Protein 3LMC (pdb70)

Sequence (186 aa):
GIHLFWDSRVPVGLSRPVSEELSAVLEPVSRIDDGIFPLEGFDPVRNQYDAVKVLLKLDFRRRPQIFKPADDLEFYNNKFNHLHEKILLVTPGDLYEPLADFVFGLAYPKLGVAIVSPHRLQNEFYGKYADDSALIDRIVKEGAHEIGHLFGLGHCDNPGCIYCPRNLDELDRKRKYFCGKCRVQLN

Secondary structure (DSSP, 8-state):
-EEEEE-TTS-GGGHHHHHHHHHHHH--EEEE-SS------EETTTTEEEHHHHHHHH------TTTS----HHHHHHHHHHH-EEEEE-SS-EEETTEEEESEEEEGGGTEEEE-GGGTSGGGGTPPP-HHHHHHHHHHHHHHHHHHHTT----S-TT-----SSHHHHHHS-S---HHHHHHH-

CATH classification: 3.40.390.10

Nearest PDB structures (foldseek):
  3lmc-assembly1_A  TM=1.004E+00  e=1.298E-40  Methanocorpusculum labreanum Z
  3zvs-assembly3_C  TM=8.804E-01  e=1.975E-13  Archaeoglobus fulgidus
  2x7m-assembly1_A  TM=8.437E-01  e=4.467E-13  Methanopyrus kandleri AV19
  7ale-assembly1_A  TM=5.024E-01  e=5.345E-01  Homo sapiens
  9bce-assembly1_B  TM=5.349E-01  e=7.011E+00  Shewanella oneidensis

InterPro domains:
  IPR012091 Peptidase M54, archaemetzincin, archaeal/bacterial [NF033823] (3-191)
  IPR012091 Peptidase M54, archaemetzincin, archaeal/bacterial [PIRSF005785] (17-192)
  IPR012962 Peptidase M54, archaemetzincin [PF07998] (91-191)
  IPR012962 Peptidase M54, archaemetzincin [PTHR15910] (88-192)
  IPR012962 Peptidase M54, archaemetzincin [cd11375] (3-192)
  IPR024079 Metallopeptidase, catalytic domain superfamily [G3DSA:3.40.390.10] (1-192)

Structure (mmCIF, N/CA/C/O backbone)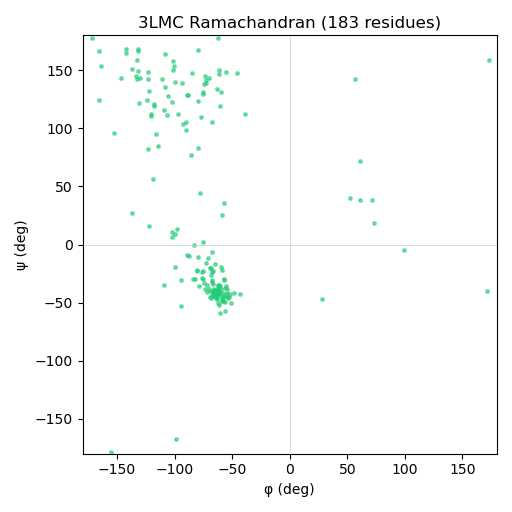:
data_3LMC
#
_entry.id   3LMC
#
_cell.length_a   89.627
_cell.length_b   60.889
_cell.length_c   47.859
_cell.angle_alpha   90.000
_cell.angle_beta   101.190
_cell.angle_gamma   90.000
#
_symmetry.space_group_name_H-M   'C 1 2 1'
#
loop_
_entity.id
_entity.type
_entity.pdbx_description
1 polymer 'Peptidase, zinc-dependent'
2 non-polymer 'FE (III) ION'
3 non-polymer 'ZINC ION'
4 water water
#
loop_
_atom_site.group_PDB
_atom_site.id
_atom_site.type_symbol
_atom_site.label_atom_id
_atom_site.label_alt_id
_atom_site.label_comp_id
_atom_site.label_asym_id
_atom_site.label_entity_id
_atom_site.label_seq_id
_atom_site.pdbx_PDB_ins_code
_atom_site.Cartn_x
_atom_site.Cartn_y
_atom_site.Cartn_z
_atom_site.occupancy
_atom_site.B_iso_or_equiv
_atom_site.auth_seq_id
_atom_site.auth_comp_id
_atom_site.auth_asym_id
_atom_site.auth_atom_id
_atom_site.pdbx_PDB_model_num
ATOM 1 N N . GLY A 1 2 ? 16.693 29.203 31.268 1.00 16.12 2 GLY A N 1
ATOM 2 C CA . GLY A 1 2 ? 15.641 29.383 32.248 1.00 18.76 2 GLY A CA 1
ATOM 3 C C . GLY A 1 2 ? 16.202 29.076 33.625 1.00 20.07 2 GLY A C 1
ATOM 4 O O . GLY A 1 2 ? 17.276 28.481 33.743 1.00 23.02 2 GLY A O 1
ATOM 5 N N . ILE A 1 3 ? 15.481 29.478 34.663 1.00 18.50 3 ILE A N 1
ATOM 6 C CA . ILE A 1 3 ? 15.903 29.199 36.033 1.00 16.73 3 ILE A CA 1
ATOM 7 C C . ILE A 1 3 ? 14.785 28.465 36.744 1.00 19.42 3 ILE A C 1
ATOM 8 O O . ILE A 1 3 ? 13.652 28.951 36.792 1.00 19.77 3 ILE A O 1
ATOM 13 N N . HIS A 1 4 ? 15.113 27.292 37.282 1.00 17.26 4 HIS A N 1
ATOM 14 C CA . HIS A 1 4 ? 14.131 26.400 37.885 1.00 18.00 4 HIS A CA 1
ATOM 15 C C . HIS A 1 4 ? 14.430 26.186 39.366 1.00 18.76 4 HIS A C 1
ATOM 16 O O . HIS A 1 4 ? 15.512 25.723 39.728 1.00 24.89 4 HIS A O 1
ATOM 23 N N . LEU A 1 5 ? 13.476 26.545 40.218 1.00 15.38 5 LEU A N 1
ATOM 24 C CA . LEU A 1 5 ? 13.607 26.316 41.655 1.00 13.63 5 LEU A CA 1
ATOM 25 C C . LEU A 1 5 ? 13.012 24.940 41.928 1.00 20.40 5 LEU A C 1
ATOM 26 O O . LEU A 1 5 ? 11.787 24.771 41.875 1.00 15.82 5 LEU A O 1
ATOM 31 N N . PHE A 1 6 ? 13.871 23.953 42.179 1.00 16.25 6 PHE A N 1
ATOM 32 C CA . PHE A 1 6 ? 13.392 22.636 42.539 1.00 11.71 6 PHE A CA 1
ATOM 33 C C . PHE A 1 6 ? 13.258 22.559 44.055 1.00 12.01 6 PHE A C 1
ATOM 34 O O . PHE A 1 6 ? 14.240 22.296 44.772 1.00 15.92 6 PHE A O 1
ATOM 42 N N . TRP A 1 7 ? 12.028 22.748 44.522 1.00 13.58 7 TRP A N 1
ATOM 43 C CA . TRP A 1 7 ? 11.717 22.833 45.950 1.00 14.96 7 TRP A CA 1
ATOM 44 C C . TRP A 1 7 ? 11.320 21.452 46.514 1.00 15.37 7 TRP A C 1
ATOM 45 O O . TRP A 1 7 ? 10.212 20.974 46.266 1.00 16.87 7 TRP A O 1
ATOM 56 N N . ASP A 1 8 ? 12.231 20.812 47.248 1.00 12.95 8 ASP A N 1
ATOM 57 C CA . ASP A 1 8 ? 11.950 19.517 47.871 1.00 11.36 8 ASP A CA 1
ATOM 58 C C . ASP A 1 8 ? 10.780 19.682 48.841 1.00 18.65 8 ASP A C 1
ATOM 59 O O . ASP A 1 8 ? 10.865 20.450 49.798 1.00 20.95 8 ASP A O 1
ATOM 64 N N . SER A 1 9 ? 9.688 18.965 48.597 1.00 15.24 9 SER A N 1
ATOM 65 C CA . SER A 1 9 ? 8.441 19.236 49.306 1.00 21.56 9 SER A CA 1
ATOM 66 C C . SER A 1 9 ? 8.508 18.909 50.799 1.00 23.07 9 SER A C 1
ATOM 67 O O . SER A 1 9 ? 7.573 19.207 51.535 1.00 22.74 9 SER A O 1
ATOM 70 N N . ARG A 1 10 ? 9.606 18.311 51.257 1.00 19.36 10 ARG A N 1
ATOM 71 C CA . ARG A 1 10 ? 9.776 18.125 52.699 1.00 21.36 10 ARG A CA 1
ATOM 72 C C . ARG A 1 10 ? 10.088 19.456 53.378 1.00 22.63 10 ARG A C 1
ATOM 73 O O . ARG A 1 10 ? 9.989 19.569 54.586 1.00 24.66 10 ARG A O 1
ATOM 81 N N . VAL A 1 11 ? 10.478 20.461 52.599 1.00 1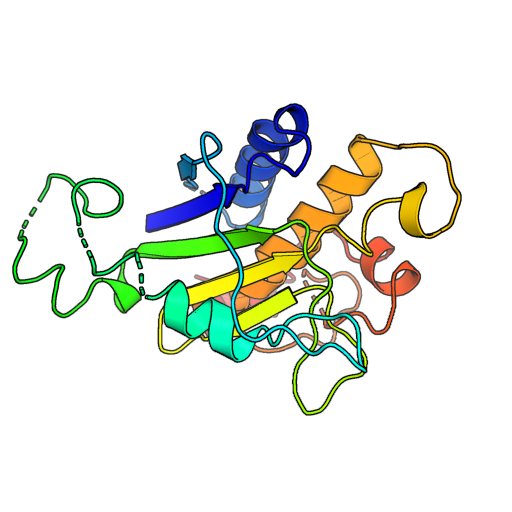3.39 11 VAL A N 1
ATOM 82 C CA . VAL A 1 11 ? 10.644 21.808 53.136 1.00 17.72 11 VAL A CA 1
ATOM 83 C C . VAL A 1 11 ? 9.274 22.466 53.001 1.00 19.80 11 VAL A C 1
ATOM 84 O O . VAL A 1 11 ? 8.684 22.397 51.929 1.00 24.60 11 VAL A O 1
ATOM 88 N N . PRO A 1 12 ? 8.742 23.061 54.087 1.00 19.57 12 PRO A N 1
ATOM 89 C CA . PRO A 1 12 ? 7.360 23.579 54.072 1.00 22.86 12 PRO A CA 1
ATOM 90 C C . PRO A 1 12 ? 6.979 24.237 52.756 1.00 19.57 12 PRO A C 1
ATOM 91 O O . PRO A 1 12 ? 7.540 25.283 52.426 1.00 20.60 12 PRO A O 1
ATOM 95 N N . VAL A 1 13 ? 6.055 23.626 52.009 1.00 14.43 13 VAL A N 1
ATOM 96 C CA . VAL A 1 13 ? 5.814 24.054 50.621 1.00 14.23 13 VAL A CA 1
ATOM 97 C C . VAL A 1 13 ? 5.116 25.423 50.556 1.00 15.60 13 VAL A C 1
ATOM 98 O O . VAL A 1 13 ? 5.044 26.057 49.504 1.00 16.88 13 VAL A O 1
ATOM 102 N N . GLY A 1 14 ? 4.626 25.887 51.698 1.00 18.42 14 GLY A N 1
ATOM 103 C CA . GLY A 1 14 ? 3.972 27.183 51.767 1.00 20.27 14 GLY A CA 1
ATOM 104 C C . GLY A 1 14 ? 4.976 28.311 51.550 1.00 23.66 14 GLY A C 1
ATOM 105 O O . GLY A 1 14 ? 4.594 29.436 51.211 1.00 22.61 14 GLY A O 1
ATOM 106 N N . LEU A 1 15 ? 6.260 28.010 51.751 1.00 18.89 15 LEU A N 1
ATOM 107 C CA . LEU A 1 15 ? 7.322 28.995 51.561 1.00 17.88 15 LEU A CA 1
ATOM 108 C C . LEU A 1 15 ? 7.797 29.014 50.109 1.00 17.45 15 LEU A C 1
ATOM 109 O O . LEU A 1 15 ? 8.553 29.906 49.700 1.00 17.54 15 LEU A O 1
ATOM 114 N N . SER A 1 16 ? 7.349 28.029 49.332 1.00 24.90 16 SER A N 1
ATOM 115 C CA . SER A 1 16 ? 7.797 27.856 47.937 1.00 26.57 16 SER A CA 1
ATOM 116 C C . SER A 1 16 ? 7.565 29.087 47.100 1.00 23.09 16 SER A C 1
ATOM 117 O O . SER A 1 16 ? 8.488 29.628 46.486 1.00 23.61 16 SER A O 1
ATOM 120 N N . ARG A 1 17 ? 6.309 29.505 47.047 1.00 19.72 17 ARG A N 1
ATOM 121 C CA . ARG A 1 17 ? 5.919 30.573 46.144 1.00 26.24 17 ARG A CA 1
ATOM 122 C C . ARG A 1 17 ? 6.646 31.890 46.457 1.00 25.08 17 ARG A C 1
ATOM 123 O O . ARG A 1 17 ? 7.263 32.474 45.568 1.00 23.13 17 ARG A O 1
ATOM 131 N N . PRO A 1 18 ? 6.600 32.349 47.725 1.00 23.59 18 PRO A N 1
ATOM 132 C CA . PRO A 1 18 ? 7.311 33.589 48.068 1.00 24.98 18 PRO A CA 1
ATOM 133 C C . PRO A 1 18 ? 8.794 33.521 47.720 1.00 23.17 18 PRO A C 1
ATOM 134 O O . PRO A 1 18 ? 9.341 34.472 47.166 1.00 25.49 18 PRO A O 1
ATOM 138 N N . VAL A 1 19 ? 9.445 32.412 48.047 1.00 19.28 19 VAL A N 1
ATOM 139 C CA . VAL A 1 19 ? 10.855 32.262 47.701 1.00 16.01 19 VAL A CA 1
ATOM 140 C C . VAL A 1 19 ? 11.087 32.377 46.188 1.00 18.07 19 VAL A C 1
ATOM 141 O O . VAL A 1 19 ? 11.978 33.096 45.721 1.00 16.37 19 VAL A O 1
ATOM 145 N N . SER A 1 20 ? 10.276 31.663 45.421 1.00 17.21 20 SER A N 1
ATOM 146 C CA . SER A 1 20 ? 10.299 31.774 43.970 1.00 13.00 20 SER A CA 1
ATOM 147 C C . SER A 1 20 ? 10.162 33.238 43.506 1.00 17.25 20 SER A C 1
ATOM 148 O O . SER A 1 20 ? 10.881 33.686 42.619 1.00 19.82 20 SER A O 1
ATOM 151 N N . GLU A 1 21 ? 9.229 33.979 44.098 1.00 15.04 21 GLU A N 1
ATOM 152 C CA . GLU A 1 21 ? 8.915 35.330 43.612 1.00 21.58 21 GLU A CA 1
ATOM 153 C C . GLU A 1 21 ? 9.993 36.342 43.964 1.00 18.94 21 GLU A C 1
ATOM 154 O O . GLU A 1 21 ? 10.307 37.210 43.156 1.00 20.09 21 GLU A O 1
ATOM 160 N N . GLU A 1 22 ? 10.567 36.213 45.160 1.00 18.77 22 GLU A N 1
ATOM 161 C CA . GLU A 1 22 ? 11.662 37.083 45.596 1.00 17.93 22 GLU A CA 1
ATOM 162 C C . GLU A 1 22 ? 12.994 36.744 44.912 1.00 21.21 22 GLU A C 1
ATOM 163 O O . GLU A 1 22 ? 13.827 37.627 44.684 1.00 21.07 22 GLU A O 1
ATOM 169 N N . LEU A 1 23 ? 13.207 35.464 44.610 1.00 16.26 23 LEU A N 1
ATOM 170 C CA . LEU A 1 23 ? 14.379 35.073 43.854 1.00 15.82 23 LEU A CA 1
ATOM 171 C C . LEU A 1 23 ? 14.253 35.735 42.500 1.00 19.90 23 LEU A C 1
ATOM 172 O O . LEU A 1 23 ? 15.208 36.314 41.991 1.00 19.54 23 LEU A O 1
ATOM 177 N N . SER A 1 24 ? 13.065 35.663 41.913 1.00 18.85 24 SER A N 1
ATOM 178 C CA . SER A 1 24 ? 12.863 36.266 40.599 1.00 18.77 24 SER A CA 1
ATOM 179 C C . SER A 1 24 ? 13.080 37.787 40.624 1.00 19.62 24 SER A C 1
ATOM 180 O O . SER A 1 24 ? 13.646 38.341 39.691 1.00 21.44 24 SER A O 1
ATOM 183 N N . ALA A 1 25 ? 12.631 38.459 41.685 1.00 22.12 25 ALA A N 1
ATOM 184 C CA . ALA A 1 25 ? 12.775 39.914 41.771 1.00 21.70 25 ALA A CA 1
ATOM 185 C C . ALA A 1 25 ? 14.221 40.339 41.944 1.00 19.17 25 ALA A C 1
ATOM 186 O O . ALA A 1 25 ? 14.675 41.256 41.285 1.00 21.78 25 ALA A O 1
ATOM 188 N N . VAL A 1 26 ? 14.946 39.662 42.826 1.00 21.39 26 VAL A N 1
ATOM 189 C CA . VAL A 1 26 ? 16.320 40.042 43.136 1.00 26.15 26 VAL A CA 1
ATOM 190 C C . VAL A 1 26 ? 17.278 39.722 41.971 1.00 26.37 26 VAL A C 1
ATOM 191 O O . VAL A 1 26 ? 18.221 40.472 41.707 1.00 20.76 26 VAL A O 1
ATOM 195 N N . LEU A 1 27 ? 17.003 38.626 41.266 1.00 22.00 27 LEU A N 1
ATOM 196 C CA . LEU A 1 27 ? 17.768 38.236 40.084 1.00 20.45 27 LEU A CA 1
ATOM 197 C C . LEU A 1 27 ? 17.320 39.032 38.842 1.00 26.18 27 LEU A C 1
ATOM 198 O O . LEU A 1 27 ? 18.076 39.171 37.872 1.00 23.79 27 LEU A O 1
ATOM 203 N N . GLU A 1 28 ? 16.094 39.553 38.884 1.00 22.87 28 GLU A N 1
ATOM 204 C CA . GLU A 1 28 ? 15.511 40.243 37.737 1.00 27.45 28 GLU A CA 1
ATOM 205 C C . GLU A 1 28 ? 15.423 39.275 36.567 1.00 29.38 28 GLU A C 1
ATOM 206 O O . GLU A 1 28 ? 15.795 39.621 35.441 1.00 28.26 28 GLU A O 1
ATOM 220 N N . PRO A 1 30 ? 12.915 35.548 35.283 1.00 27.16 30 PRO A N 1
ATOM 221 C CA . PRO A 1 30 ? 11.797 34.641 35.581 1.00 25.51 30 PRO A CA 1
ATOM 222 C C . PRO A 1 30 ? 12.321 33.360 36.206 1.00 22.10 30 PRO A C 1
ATOM 223 O O . PRO A 1 30 ? 13.357 32.855 35.787 1.00 19.68 30 PRO A O 1
ATOM 227 N N . VAL A 1 31 ? 11.614 32.861 37.210 1.00 22.06 31 VAL A N 1
ATOM 228 C CA . VAL A 1 31 ? 12.018 31.672 37.938 1.00 23.50 31 VAL A CA 1
ATOM 229 C C . VAL A 1 31 ? 10.813 30.751 38.021 1.00 27.67 31 VAL A C 1
ATOM 230 O O . VAL A 1 31 ? 9.759 31.139 38.535 1.00 30.54 31 VAL A O 1
ATOM 234 N N . SER A 1 32 ? 10.957 29.539 37.499 1.00 25.68 32 SER A N 1
ATOM 235 C CA . SER A 1 32 ? 9.875 28.563 37.519 1.00 20.42 32 SER A CA 1
ATOM 236 C C . SER A 1 32 ? 9.988 27.656 38.739 1.00 21.76 32 SER A C 1
ATOM 237 O O . SER A 1 32 ? 11.084 27.231 39.100 1.00 31.09 32 SER A O 1
ATOM 240 N N . ARG A 1 33 ? 8.846 27.359 39.352 0.50 6.40 33 ARG A N 1
ATOM 241 C CA . ARG A 1 33 ? 8.788 26.650 40.620 0.50 4.68 33 ARG A CA 1
ATOM 242 C C . ARG A 1 33 ? 8.328 25.205 40.454 0.50 6.39 33 ARG A C 1
ATOM 243 O O . ARG A 1 33 ? 7.300 24.939 39.831 0.50 5.46 33 ARG A O 1
ATOM 251 N N . ILE A 1 34 ? 9.104 24.274 41.004 1.00 13.38 34 ILE A N 1
ATOM 252 C CA . ILE A 1 34 ? 8.701 22.870 41.098 1.00 16.25 34 ILE A CA 1
ATOM 253 C C . ILE A 1 34 ? 8.684 22.498 42.575 1.00 20.97 34 ILE A C 1
ATOM 254 O O . ILE A 1 34 ? 9.739 22.465 43.205 1.00 26.45 34 ILE A O 1
ATOM 259 N N . ASP A 1 35 ? 7.511 22.226 43.149 1.00 18.66 35 ASP A N 1
ATOM 260 C CA . ASP A 1 35 ? 7.476 21.935 44.581 1.00 16.36 35 ASP A CA 1
ATOM 261 C C . ASP A 1 35 ? 6.574 20.762 44.930 1.00 23.71 35 ASP A C 1
ATOM 262 O O . ASP A 1 35 ? 6.040 20.686 46.042 1.00 23.05 35 ASP A O 1
ATOM 267 N N . ASP A 1 36 ? 6.413 19.846 43.979 1.00 21.13 36 ASP A N 1
ATOM 268 C CA . ASP A 1 36 ? 5.557 18.686 44.185 1.00 24.22 36 ASP A CA 1
ATOM 269 C C . ASP A 1 36 ? 6.361 17.401 44.080 1.00 27.00 36 ASP A C 1
ATOM 270 O O . ASP A 1 36 ? 6.046 16.541 43.264 1.00 33.41 36 ASP A O 1
ATOM 275 N N . GLY A 1 37 ? 7.404 17.269 44.893 1.00 24.39 37 GLY A N 1
ATOM 276 C CA . GLY A 1 37 ? 8.223 16.065 44.856 1.00 23.02 37 GLY A CA 1
ATOM 277 C C . GLY A 1 37 ? 9.441 16.193 45.732 1.00 21.96 37 GLY A C 1
ATOM 278 O O . GLY A 1 37 ? 9.834 17.303 46.067 1.00 23.63 37 GLY A O 1
ATOM 279 N N . ILE A 1 38 ? 10.030 15.069 46.126 1.00 19.41 38 ILE A N 1
ATOM 280 C CA . ILE A 1 38 ? 11.288 15.113 46.862 1.00 23.50 38 ILE A CA 1
ATOM 281 C C . ILE A 1 38 ? 12.468 14.800 45.939 1.00 26.49 38 ILE A C 1
ATOM 282 O O . ILE A 1 38 ? 12.294 14.187 44.883 1.00 28.34 38 ILE A O 1
ATOM 287 N N . PHE A 1 39 ? 13.665 15.239 46.322 1.00 17.72 39 PHE A N 1
ATOM 288 C CA . PHE A 1 39 ? 14.868 14.835 45.600 1.00 20.99 39 PHE A CA 1
ATOM 289 C C . PHE A 1 39 ? 15.752 14.021 46.538 1.00 19.48 39 PHE A C 1
ATOM 290 O O . PHE A 1 39 ? 16.525 14.581 47.310 1.00 17.99 39 PHE A O 1
ATOM 298 N N . PRO A 1 40 ? 15.627 12.687 46.486 1.00 24.81 40 PRO A N 1
ATOM 299 C CA . PRO A 1 40 ? 16.385 11.894 47.454 1.00 23.02 40 PRO A CA 1
ATOM 300 C C . PRO A 1 40 ? 17.861 12.184 47.275 1.00 23.50 40 PRO A C 1
ATOM 301 O O . PRO A 1 40 ? 18.358 12.186 46.149 1.00 23.19 40 PRO A O 1
ATOM 305 N N . LEU A 1 41 ? 18.544 12.464 48.376 1.00 15.97 41 LEU A N 1
ATOM 306 C CA . LEU A 1 41 ? 19.927 12.888 48.329 1.00 19.96 41 LEU A CA 1
ATOM 307 C C . LEU A 1 41 ? 20.901 11.712 48.136 1.00 26.34 41 LEU A C 1
ATOM 308 O O . LEU A 1 41 ? 20.530 10.551 48.245 1.00 31.26 41 LEU A O 1
ATOM 313 N N . GLU A 1 42 ? 22.149 12.022 47.828 1.00 30.20 42 GLU A N 1
ATOM 314 C CA . GLU A 1 42 ? 23.147 10.992 47.647 1.00 30.45 42 GLU A CA 1
ATOM 315 C C . GLU A 1 42 ? 24.379 11.397 48.440 1.00 28.29 42 GLU A C 1
ATOM 316 O O . GLU A 1 42 ? 24.483 12.534 48.888 1.00 27.57 42 GLU A O 1
ATOM 322 N N . GLY A 1 43 ? 25.305 10.468 48.630 1.00 26.38 43 GLY A N 1
ATOM 323 C CA . GLY A 1 43 ? 26.567 10.804 49.250 1.00 24.65 43 GLY A CA 1
ATOM 324 C C . GLY A 1 43 ? 26.435 11.101 50.724 1.00 26.36 43 GLY A C 1
ATOM 325 O O . GLY A 1 43 ? 27.093 11.996 51.247 1.00 26.87 43 GLY A O 1
ATOM 326 N N . PHE A 1 44 ? 25.581 10.351 51.405 1.00 27.02 44 PHE A N 1
ATOM 327 C CA . PHE A 1 44 ? 25.425 10.528 52.841 1.00 33.81 44 PHE A CA 1
ATOM 328 C C . PHE A 1 44 ? 26.683 10.036 53.557 1.00 41.52 44 PHE A C 1
ATOM 329 O O . PHE A 1 44 ? 27.309 9.061 53.136 1.00 43.24 44 PHE A O 1
ATOM 337 N N . ASP A 1 45 ? 27.057 10.727 54.627 1.00 44.84 45 ASP A N 1
ATOM 338 C CA . ASP A 1 45 ? 28.212 10.346 55.424 1.00 47.65 45 ASP A CA 1
ATOM 339 C C . ASP A 1 45 ? 27.736 10.087 56.856 1.00 47.24 45 ASP A C 1
ATOM 340 O O . ASP A 1 45 ? 27.341 11.012 57.558 1.00 47.66 45 ASP A O 1
ATOM 345 N N . PRO A 1 46 ? 27.762 8.816 57.287 1.00 48.63 46 PRO A N 1
ATOM 346 C CA . PRO A 1 46 ? 27.194 8.418 58.587 1.00 51.58 46 PRO A CA 1
ATOM 347 C C . PRO A 1 46 ? 27.922 9.009 59.807 1.00 53.04 46 PRO A C 1
ATOM 348 O O . PRO A 1 46 ? 27.266 9.390 60.781 1.00 53.18 46 PRO A O 1
ATOM 352 N N . VAL A 1 47 ? 29.248 9.084 59.757 1.00 56.88 47 VAL A N 1
ATOM 353 C CA . VAL A 1 47 ? 30.009 9.661 60.866 1.00 60.16 47 VAL A CA 1
ATOM 354 C C . VAL A 1 47 ? 29.761 11.167 60.977 1.00 58.40 47 VAL A C 1
ATOM 355 O O . VAL A 1 47 ? 29.634 11.697 62.080 1.00 60.60 47 VAL A O 1
ATOM 359 N N . ARG A 1 48 ? 29.684 11.843 59.831 1.00 51.94 48 ARG A N 1
ATOM 360 C CA . ARG A 1 48 ? 29.363 13.271 59.780 1.00 44.37 48 ARG A CA 1
ATOM 361 C C . ARG A 1 48 ? 27.872 13.540 60.019 1.00 39.57 48 ARG A C 1
ATOM 362 O O . ARG A 1 48 ? 27.499 14.590 60.539 1.00 40.57 48 ARG A O 1
ATOM 370 N N . ASN A 1 49 ? 27.023 12.589 59.632 1.00 36.63 49 ASN A N 1
ATOM 371 C CA . ASN A 1 49 ? 25.567 12.798 59.588 1.00 33.20 49 ASN A CA 1
ATOM 372 C C . ASN A 1 49 ? 25.147 13.921 58.626 1.00 32.38 49 ASN A C 1
ATOM 373 O O . ASN A 1 49 ? 24.217 14.690 58.909 1.00 30.97 49 ASN A O 1
ATOM 378 N N . GLN A 1 50 ? 25.831 13.997 57.486 1.00 25.86 50 GLN A N 1
ATOM 379 C CA . GLN A 1 50 ? 25.620 15.070 56.525 1.00 26.13 50 GLN A CA 1
ATOM 380 C C . GLN A 1 50 ? 25.727 14.500 55.121 1.00 27.62 50 GLN A C 1
ATOM 381 O O . GLN A 1 50 ? 26.266 13.398 54.930 1.00 28.59 50 GLN A O 1
ATOM 387 N N . TYR A 1 51 ? 25.264 15.266 54.136 1.00 19.91 51 TYR A N 1
ATOM 388 C CA . TYR A 1 51 ? 25.347 14.830 52.740 1.00 19.57 51 TYR A CA 1
ATOM 389 C C . TYR A 1 51 ? 26.382 15.601 51.918 1.00 20.70 51 TYR A C 1
ATOM 390 O O . TYR A 1 51 ? 26.459 16.825 52.001 1.00 23.23 51 TYR A O 1
ATOM 399 N N . ASP A 1 52 ? 27.167 14.868 51.124 1.00 18.09 52 ASP A N 1
ATOM 400 C CA . ASP A 1 52 ? 28.155 15.443 50.206 1.00 21.08 52 ASP A CA 1
ATOM 401 C C . ASP A 1 52 ? 27.458 16.208 49.086 1.00 17.36 52 ASP A C 1
ATOM 402 O O . ASP A 1 52 ? 26.908 15.602 48.170 1.00 25.12 52 ASP A O 1
ATOM 407 N N . ALA A 1 53 ? 27.482 17.530 49.134 1.00 17.44 53 ALA A N 1
ATOM 408 C CA . ALA A 1 53 ? 26.713 18.311 48.164 1.00 18.07 53 ALA A CA 1
ATOM 409 C C . ALA A 1 53 ? 27.246 18.185 46.740 1.00 23.17 53 ALA A C 1
ATOM 410 O O . ALA A 1 53 ? 26.508 18.401 45.767 1.00 24.52 53 ALA A O 1
ATOM 412 N N . VAL A 1 54 ? 28.524 17.842 46.602 1.00 22.49 54 VAL A N 1
ATOM 413 C CA . VAL A 1 54 ? 29.097 17.674 45.264 1.00 18.00 54 VAL A CA 1
ATOM 414 C C . VAL A 1 54 ? 28.404 16.517 44.554 1.00 18.81 54 VAL A C 1
ATOM 415 O O . VAL A 1 54 ? 28.009 16.641 43.404 1.00 21.16 54 VAL A O 1
ATOM 419 N N . LYS A 1 55 ? 28.218 15.405 45.260 1.00 20.86 55 LYS A N 1
ATOM 420 C CA . LYS A 1 55 ? 27.493 14.263 44.709 1.00 20.45 55 LYS A CA 1
ATOM 421 C C . LYS A 1 55 ? 26.047 14.573 44.371 1.00 20.95 55 LYS A C 1
ATOM 422 O O . LYS A 1 55 ? 25.541 14.134 43.334 1.00 20.51 55 LYS A O 1
ATOM 428 N N . VAL A 1 56 ? 25.379 15.332 45.237 1.00 18.37 56 VAL A N 1
ATOM 429 C CA . VAL A 1 56 ? 23.992 15.706 44.968 1.00 18.85 56 VAL A CA 1
ATOM 430 C C . VAL A 1 56 ? 23.931 16.555 43.691 1.00 18.54 56 VAL A C 1
ATOM 431 O O . VAL A 1 56 ? 23.042 16.383 42.867 1.00 17.17 56 VAL A O 1
ATOM 435 N N . LEU A 1 57 ? 24.895 17.452 43.506 1.00 16.82 57 LEU A N 1
ATOM 436 C CA . LEU A 1 57 ? 24.860 18.334 42.349 1.00 21.64 57 LEU A CA 1
ATOM 437 C C . LEU A 1 57 ? 25.039 17.554 41.033 1.00 23.89 57 LEU A C 1
ATOM 438 O O . LEU A 1 57 ? 24.367 17.836 40.034 1.00 25.71 57 LEU A O 1
ATOM 443 N N . LEU A 1 58 ? 25.926 16.563 41.046 1.00 22.03 58 LEU A N 1
ATOM 444 C CA . LEU A 1 58 ? 26.139 15.696 39.882 1.00 23.72 58 LEU A CA 1
ATOM 445 C C . LEU A 1 58 ? 24.865 14.906 39.578 1.00 26.19 58 LEU A C 1
ATOM 446 O O . LEU A 1 58 ? 24.460 14.760 38.420 1.00 25.17 58 LEU A O 1
ATOM 451 N N . LYS A 1 59 ? 24.245 14.385 40.633 1.00 22.62 59 LYS A N 1
ATOM 452 C CA . LYS A 1 59 ? 22.976 13.684 40.510 1.00 24.15 59 LYS A CA 1
ATOM 453 C C . LYS A 1 59 ? 21.880 14.603 39.946 1.00 24.00 59 LYS A C 1
ATOM 454 O O . LYS A 1 59 ? 21.011 14.155 39.187 1.00 20.88 59 LYS A O 1
ATOM 460 N N . LEU A 1 60 ? 21.930 15.882 40.318 1.00 20.47 60 LEU A N 1
ATOM 461 C CA . LEU A 1 60 ? 20.954 16.862 39.844 1.00 24.21 60 LEU A CA 1
ATOM 462 C C . LEU A 1 60 ? 21.110 17.109 38.335 1.00 21.21 60 LEU A C 1
ATOM 463 O O . LEU A 1 60 ? 20.125 17.211 37.598 1.00 17.09 60 LEU A O 1
ATOM 468 N N . ASP A 1 61 ? 22.350 17.220 37.877 1.00 19.79 61 ASP A N 1
ATOM 469 C CA . ASP A 1 61 ? 22.586 17.326 36.442 1.00 20.53 61 ASP A CA 1
ATOM 470 C C . ASP A 1 61 ? 22.017 16.089 35.729 1.00 20.92 61 ASP A C 1
ATOM 471 O O . ASP A 1 61 ? 21.296 16.199 34.741 1.00 21.72 61 ASP A O 1
ATOM 484 N N . PHE A 1 63 ? 19.654 14.108 36.620 1.00 18.56 63 PHE A N 1
ATOM 485 C CA . PHE A 1 63 ? 18.198 14.162 36.663 1.00 22.80 63 PHE A CA 1
ATOM 486 C C . PHE A 1 63 ? 17.636 15.104 35.590 1.00 21.88 63 PHE A C 1
ATOM 487 O O . PHE A 1 63 ? 16.684 14.766 34.875 1.00 20.95 63 PHE A O 1
ATOM 495 N N . ARG A 1 64 ? 18.211 16.294 35.489 1.00 15.90 64 ARG A N 1
ATOM 496 C CA . ARG A 1 64 ? 17.775 17.232 34.465 1.00 20.79 64 ARG A CA 1
ATOM 497 C C . ARG A 1 64 ? 17.882 16.604 33.068 1.00 21.90 64 ARG A C 1
ATOM 498 O O . ARG A 1 64 ? 16.930 16.643 32.290 1.00 22.44 64 ARG A O 1
ATOM 506 N N . ARG A 1 65 ? 19.035 16.021 32.755 1.00 16.80 65 ARG A N 1
ATOM 507 C CA . ARG A 1 65 ? 19.244 15.486 31.411 1.00 23.07 65 ARG A CA 1
ATOM 508 C C . ARG A 1 65 ? 18.242 14.373 31.103 1.00 28.57 65 ARG A C 1
ATOM 509 O O . ARG A 1 65 ? 17.779 14.232 29.967 1.00 27.43 65 ARG A O 1
ATOM 517 N N . ARG A 1 66 ? 17.904 13.599 32.132 1.00 27.71 66 ARG A N 1
AT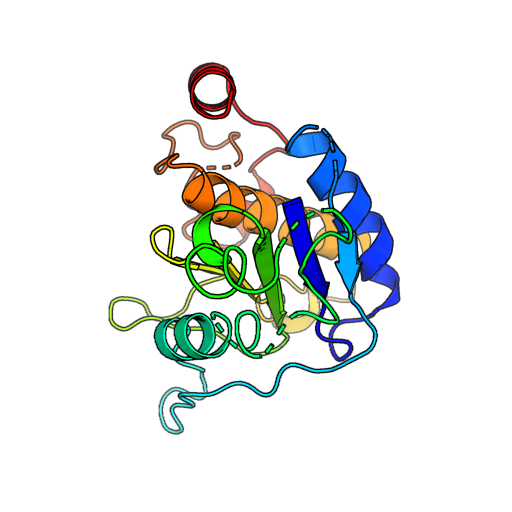OM 518 C CA . ARG A 1 66 ? 16.975 12.477 32.015 1.00 27.67 66 ARG A CA 1
ATOM 519 C C . ARG A 1 66 ? 15.517 12.964 31.963 1.00 23.84 66 ARG A C 1
ATOM 520 O O . ARG A 1 66 ? 14.620 12.197 31.612 1.00 27.61 66 ARG A O 1
ATOM 536 N N . PRO A 1 68 ? 13.574 15.721 30.171 1.00 26.53 68 PRO A N 1
ATOM 537 C CA . PRO A 1 68 ? 13.166 16.767 29.227 1.00 25.97 68 PRO A CA 1
ATOM 538 C C . PRO A 1 68 ? 11.730 17.205 29.456 1.00 28.15 68 PRO A C 1
ATOM 539 O O . PRO A 1 68 ? 11.404 18.397 29.356 1.00 28.19 68 PRO A O 1
ATOM 543 N N . GLN A 1 69 ? 10.864 16.238 29.737 1.00 30.16 69 GLN A N 1
ATOM 544 C CA . GLN A 1 69 ? 9.449 16.532 29.906 1.00 30.67 69 GLN A CA 1
ATOM 545 C C . GLN A 1 69 ? 9.227 17.533 31.055 1.00 32.74 69 GLN A C 1
ATOM 546 O O . GLN A 1 69 ? 8.189 18.201 31.114 1.00 32.21 69 GLN A O 1
ATOM 552 N N . ILE A 1 70 ? 10.213 17.662 31.944 1.00 25.43 70 ILE A N 1
ATOM 553 C CA . ILE A 1 70 ? 10.146 18.694 32.987 1.00 26.12 70 ILE A CA 1
ATOM 554 C C . ILE A 1 70 ? 10.858 20.010 32.615 1.00 25.89 70 ILE A C 1
ATOM 555 O O . ILE A 1 70 ? 10.252 21.073 32.686 1.00 23.36 70 ILE A O 1
ATOM 560 N N . PHE A 1 71 ? 12.127 19.942 32.206 1.00 22.37 71 PHE A N 1
ATOM 561 C CA . PHE A 1 71 ? 12.941 21.165 32.098 1.00 29.80 71 PHE A CA 1
ATOM 562 C C . PHE A 1 71 ? 13.118 21.782 30.702 1.00 30.41 71 PHE A C 1
ATOM 563 O O . PHE A 1 71 ? 13.490 22.956 30.591 1.00 32.06 71 PHE A O 1
ATOM 571 N N . LYS A 1 72 ? 12.877 21.006 29.648 1.00 27.98 72 LYS A N 1
ATOM 572 C CA . LYS A 1 72 ? 13.127 21.489 28.286 1.00 22.40 72 LYS A CA 1
ATOM 573 C C . LYS A 1 72 ? 11.997 22.397 27.802 1.00 22.19 72 LYS A C 1
ATOM 574 O O . LYS A 1 72 ? 10.841 21.991 27.812 1.00 26.04 72 LYS A O 1
ATOM 580 N N . PRO A 1 73 ? 12.322 23.637 27.392 1.00 22.36 73 PRO A N 1
ATOM 581 C CA . PRO A 1 73 ? 11.303 24.514 26.802 1.00 27.17 73 PRO A CA 1
ATOM 582 C C . PRO A 1 73 ? 10.646 23.809 25.620 1.00 32.38 73 PRO A C 1
ATOM 583 O O . PRO A 1 73 ? 11.308 23.014 24.955 1.00 29.87 73 PRO A O 1
ATOM 587 N N . ALA A 1 74 ? 9.367 24.083 25.371 1.00 36.79 74 ALA A N 1
ATOM 588 C CA . ALA A 1 74 ? 8.669 23.496 24.228 1.00 42.27 74 ALA A CA 1
ATOM 589 C C . ALA A 1 74 ? 9.376 23.783 22.901 1.00 42.38 74 ALA A C 1
ATOM 590 O O . ALA A 1 74 ? 9.422 22.931 22.024 1.00 43.75 74 ALA A O 1
ATOM 592 N N . ASP A 1 75 ? 9.934 24.981 22.761 1.00 42.65 75 ASP A N 1
ATOM 593 C CA . ASP A 1 75 ? 10.558 25.382 21.505 1.00 42.84 75 ASP A CA 1
ATOM 594 C C . ASP A 1 75 ? 12.017 24.943 21.383 1.00 40.25 75 ASP A C 1
ATOM 595 O O . ASP A 1 75 ? 12.745 25.447 20.530 1.00 42.82 75 ASP A O 1
ATOM 608 N N . ASP A 1 77 ? 14.722 21.902 20.651 1.00 31.14 77 ASP A N 1
ATOM 609 C CA . ASP A 1 77 ? 14.944 20.581 20.088 1.00 30.49 77 ASP A CA 1
ATOM 610 C C . ASP A 1 77 ? 15.505 19.628 21.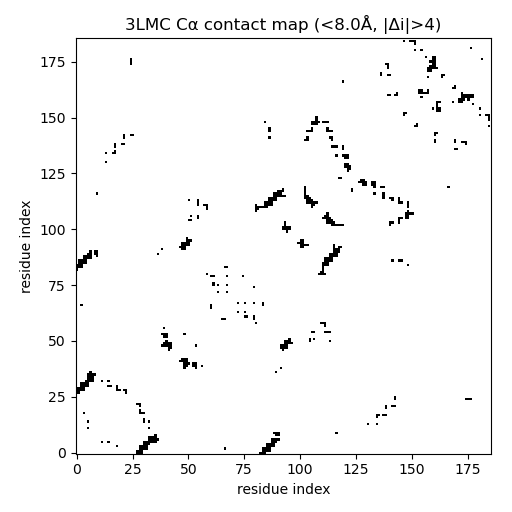149 1.00 31.60 77 ASP A C 1
ATOM 611 O O . ASP A 1 77 ? 16.317 20.036 21.982 1.00 29.99 77 ASP A O 1
ATOM 616 N N . LEU A 1 78 ? 15.073 18.365 21.111 1.00 34.12 78 LEU A N 1
ATOM 617 C CA . LEU A 1 78 ? 15.444 17.374 22.129 1.00 32.44 78 LEU A CA 1
ATOM 618 C C . LEU A 1 78 ? 16.930 17.025 22.127 1.00 35.43 78 LEU A C 1
ATOM 619 O O . LEU A 1 78 ? 17.533 16.824 23.187 1.00 37.03 78 LEU A O 1
ATOM 624 N N . GLU A 1 79 ? 17.515 16.949 20.937 1.00 32.67 79 GLU A N 1
ATOM 625 C CA . GLU A 1 79 ? 18.932 16.645 20.813 1.00 37.11 79 GLU A CA 1
ATOM 626 C C . GLU A 1 79 ? 19.773 17.821 21.307 1.00 32.03 79 GLU A C 1
ATOM 627 O O . GLU A 1 79 ? 20.813 17.621 21.936 1.00 31.30 79 GLU A O 1
ATOM 633 N N . PHE A 1 80 ? 19.320 19.042 21.022 1.00 27.62 80 PHE A N 1
ATOM 634 C CA . PHE A 1 80 ? 19.979 20.241 21.532 1.00 26.43 80 PHE A CA 1
ATOM 635 C C . PHE A 1 80 ? 19.948 20.224 23.073 1.00 22.80 80 PHE A C 1
ATOM 636 O O . PHE A 1 80 ? 20.927 20.572 23.724 1.00 21.56 80 PHE A O 1
ATOM 644 N N . TYR A 1 81 ? 18.823 19.807 23.646 1.00 25.13 81 TYR A N 1
ATOM 645 C CA . TYR A 1 81 ? 18.658 19.761 25.101 1.00 21.48 81 TYR A CA 1
ATOM 646 C C . TYR A 1 81 ? 19.597 18.736 25.729 1.00 24.94 81 TYR A C 1
ATOM 647 O O . TYR A 1 81 ? 20.211 18.986 26.780 1.00 27.83 81 TYR A O 1
ATOM 656 N N . ASN A 1 82 ? 19.693 17.570 25.096 1.00 25.75 82 ASN A N 1
ATOM 657 C CA A ASN A 1 82 ? 20.576 16.523 25.595 0.50 26.12 82 ASN A CA 1
ATOM 658 C CA B ASN A 1 82 ? 20.596 16.511 25.541 0.50 25.96 82 ASN A CA 1
ATOM 659 C C . ASN A 1 82 ? 22.017 17.020 25.703 1.00 30.19 82 ASN A C 1
ATOM 660 O O . ASN A 1 82 ? 22.689 16.745 26.696 1.00 34.12 82 ASN A O 1
ATOM 669 N N . LYS A 1 83 ? 22.476 17.761 24.698 1.00 26.85 83 LYS A N 1
ATOM 670 C CA . LYS A 1 83 ? 23.844 18.266 24.697 1.00 28.14 83 LYS A CA 1
ATOM 671 C C . LYS A 1 83 ? 24.021 19.491 25.575 1.00 25.06 83 LYS A C 1
ATOM 672 O O . LYS A 1 83 ? 25.063 19.666 26.203 1.00 28.12 83 LYS A O 1
ATOM 678 N N . PHE A 1 84 ? 23.013 20.352 25.625 1.00 21.00 84 PHE A N 1
ATOM 679 C CA . PHE A 1 84 ? 23.240 21.664 26.217 1.00 21.37 84 PHE A CA 1
ATOM 680 C C . PHE A 1 84 ? 22.344 22.049 27.402 1.00 20.96 84 PHE A C 1
ATOM 681 O O . PHE A 1 84 ? 22.278 23.228 27.738 1.00 16.67 84 PHE A O 1
ATOM 689 N N . ASN A 1 85 ? 21.660 21.083 28.023 1.00 23.72 85 ASN A N 1
ATOM 690 C CA . ASN A 1 85 ? 20.734 21.399 29.117 1.00 21.80 85 ASN A CA 1
ATOM 691 C C . ASN A 1 85 ? 21.382 22.189 30.263 1.00 21.27 85 ASN A C 1
ATOM 692 O O . ASN A 1 85 ? 20.741 23.045 30.872 1.00 22.50 85 ASN A O 1
ATOM 697 N N . HIS A 1 86 ? 22.646 21.900 30.558 1.00 24.18 86 HIS A N 1
ATOM 698 C CA . HIS A 1 86 ? 23.359 22.579 31.645 1.00 21.76 86 HIS A CA 1
ATOM 699 C C . HIS A 1 86 ? 23.663 24.056 31.347 1.00 23.31 86 HIS A C 1
ATOM 700 O O . HIS A 1 86 ? 23.919 24.827 32.268 1.00 20.89 86 HIS A O 1
ATOM 707 N N . LEU A 1 87 ? 23.659 24.452 30.071 1.00 21.36 87 LEU A N 1
ATOM 708 C CA . LEU A 1 87 ? 23.915 25.861 29.723 1.00 19.79 87 LEU A CA 1
ATOM 709 C C . LEU A 1 87 ? 22.627 26.674 29.871 1.00 20.39 87 LEU A C 1
ATOM 710 O O . LEU A 1 87 ? 22.667 27.866 30.178 1.00 18.67 87 LEU A O 1
ATOM 715 N N . HIS A 1 88 ? 21.485 26.022 29.656 1.00 14.30 88 HIS A N 1
ATOM 716 C CA . HIS A 1 88 ? 20.235 26.754 29.461 1.00 20.00 88 HIS A CA 1
ATOM 717 C C . HIS A 1 88 ? 19.237 26.646 30.600 1.00 24.13 88 HIS A C 1
ATOM 718 O O . HIS A 1 88 ? 18.501 27.596 30.873 1.00 26.13 88 HIS A O 1
ATOM 725 N N . GLU A 1 89 ? 19.189 25.492 31.253 1.00 21.21 89 GLU A N 1
ATOM 726 C CA . GLU A 1 89 ? 18.171 25.269 32.274 1.00 18.42 89 GLU A CA 1
ATOM 727 C C . GLU A 1 89 ? 18.827 25.115 33.642 1.00 13.56 89 GLU A C 1
ATOM 728 O O . GLU A 1 89 ? 19.121 24.010 34.093 1.00 15.02 89 GLU A O 1
ATOM 734 N N . LYS A 1 90 ? 19.088 26.250 34.277 1.00 12.26 90 LYS A N 1
ATOM 735 C CA . LYS A 1 90 ? 19.773 26.266 35.554 1.00 14.77 90 LYS A CA 1
ATOM 736 C C . LYS A 1 90 ? 18.803 25.760 36.598 1.00 20.03 90 LYS A C 1
ATOM 737 O O . LYS A 1 90 ? 17.628 26.115 36.570 1.00 22.05 90 LYS A O 1
ATOM 743 N N . ILE A 1 91 ? 19.283 24.933 37.518 1.00 21.19 91 ILE A N 1
ATOM 744 C CA . ILE A 1 91 ? 18.439 24.460 38.609 1.00 17.99 91 ILE A CA 1
ATOM 745 C C . ILE A 1 91 ? 19.013 24.802 39.976 1.00 17.18 91 ILE A C 1
ATOM 746 O O . ILE A 1 91 ? 20.193 24.571 40.232 1.00 17.89 91 ILE A O 1
ATOM 751 N N . LEU A 1 92 ? 18.165 25.344 40.846 1.00 18.08 92 LEU A N 1
ATOM 752 C CA . LEU A 1 92 ? 18.482 25.481 42.265 1.00 15.37 92 LEU A CA 1
ATOM 753 C C . LEU A 1 92 ? 17.619 24.489 43.045 1.00 16.85 92 LEU A C 1
ATOM 754 O O . LEU A 1 92 ? 16.388 24.605 43.069 1.00 17.98 92 LEU A O 1
ATOM 759 N N . LEU A 1 93 ? 18.267 23.517 43.683 1.00 17.73 93 LEU A N 1
ATOM 760 C CA . LEU A 1 93 ? 17.583 22.541 44.534 1.00 15.86 93 LEU A CA 1
ATOM 761 C C . LEU A 1 93 ? 17.511 23.085 45.975 1.00 16.69 93 LEU A C 1
ATOM 762 O O . LEU A 1 93 ? 18.518 23.519 46.542 1.00 19.18 93 LEU A O 1
ATOM 767 N N . VAL A 1 94 ? 16.317 23.075 46.553 1.00 11.76 94 VAL A N 1
ATOM 768 C CA . VAL A 1 94 ? 16.132 23.448 47.963 1.00 12.22 94 VAL A CA 1
ATOM 769 C C . VAL A 1 94 ? 15.855 22.155 48.704 1.00 14.46 94 VAL A C 1
ATOM 770 O O . VAL A 1 94 ? 14.818 21.532 48.488 1.00 21.53 94 VAL A O 1
ATOM 774 N N . THR A 1 95 ? 16.793 21.735 49.551 1.00 15.72 95 THR A N 1
ATOM 775 C CA . THR A 1 95 ? 16.754 20.401 50.148 1.00 12.86 95 THR A CA 1
ATOM 776 C C . THR A 1 95 ? 16.757 20.463 51.676 1.00 11.92 95 THR A C 1
ATOM 777 O O . THR A 1 95 ? 17.369 21.357 52.261 1.00 18.84 95 THR A O 1
ATOM 781 N N . PRO A 1 96 ? 16.106 19.499 52.340 1.00 11.53 96 PRO A N 1
ATOM 782 C CA . PRO A 1 96 ? 16.135 19.550 53.814 1.00 14.88 96 PRO A CA 1
ATOM 783 C C . PRO A 1 96 ? 17.432 19.011 54.421 1.00 17.47 96 PRO A C 1
ATOM 784 O O . PRO A 1 96 ? 17.640 19.175 55.631 1.00 19.63 96 PRO A O 1
ATOM 788 N N . GLY A 1 97 ? 18.282 18.368 53.618 1.00 17.36 97 GLY A N 1
ATOM 789 C CA . GLY A 1 97 ? 19.450 17.682 54.158 1.00 16.21 97 GLY A CA 1
ATOM 790 C C . GLY A 1 97 ? 20.539 18.643 54.604 1.00 17.46 97 GLY A C 1
ATOM 791 O O . GLY A 1 97 ? 20.707 19.694 54.000 1.00 16.73 97 GLY A O 1
ATOM 792 N N . ASP A 1 98 ? 21.262 18.302 55.670 1.00 14.25 98 ASP A N 1
ATOM 793 C CA . ASP A 1 98 ? 22.431 19.088 56.075 1.00 18.58 98 ASP A CA 1
ATOM 794 C C . ASP A 1 98 ? 23.595 18.793 55.112 1.00 24.32 98 ASP A C 1
ATOM 795 O O . ASP A 1 98 ? 23.905 17.628 54.829 1.00 20.45 98 ASP A O 1
ATOM 800 N N . LEU A 1 99 ? 24.237 19.847 54.614 1.00 24.62 99 LEU A N 1
ATOM 801 C CA . LEU A 1 99 ? 25.217 19.699 53.533 1.00 22.56 99 LEU A CA 1
ATOM 802 C C . LEU A 1 99 ? 26.634 19.970 53.998 1.00 21.19 99 LEU A C 1
ATOM 803 O O . LEU A 1 99 ? 26.872 20.870 54.816 1.00 20.06 99 LEU A O 1
ATOM 808 N N . TYR A 1 100 ? 27.572 19.198 53.461 1.00 21.33 100 TYR A N 1
ATOM 809 C CA . TYR A 1 100 ? 28.984 19.552 53.569 1.00 27.65 100 TYR A CA 1
ATOM 810 C C . TYR A 1 100 ? 29.710 19.467 52.211 1.00 27.17 100 TYR A C 1
ATOM 811 O O . TYR A 1 100 ? 29.164 18.973 51.227 1.00 23.38 100 TYR A O 1
ATOM 820 N N . GLU A 1 101 ? 30.925 19.998 52.153 1.00 28.37 101 GLU A N 1
ATOM 821 C CA . GLU A 1 101 ? 31.840 19.675 51.060 1.00 29.93 101 GLU A CA 1
ATOM 822 C C . GLU A 1 101 ? 33.192 19.337 51.676 1.00 30.50 101 GLU A C 1
ATOM 823 O O . GLU A 1 101 ? 33.457 19.696 52.825 1.00 28.13 101 GLU A O 1
ATOM 829 N N . PRO A 1 102 ? 34.036 18.609 50.938 1.00 32.88 102 PRO A N 1
ATOM 830 C CA . PRO A 1 102 ? 35.275 18.104 51.549 1.00 40.24 102 PRO A CA 1
ATOM 831 C C . PRO A 1 102 ? 36.026 19.122 52.428 1.00 41.86 102 PRO A C 1
ATOM 832 O O . PRO A 1 102 ? 36.455 18.761 53.525 1.00 42.32 102 PRO A O 1
ATOM 836 N N . LEU A 1 103 ? 36.140 20.372 51.985 1.00 40.55 103 LEU A N 1
ATOM 837 C CA . LEU A 1 103 ? 36.925 21.371 52.721 1.00 42.07 103 LEU A CA 1
ATOM 838 C C . LEU A 1 103 ? 36.198 22.058 53.884 1.00 41.80 103 LEU A C 1
ATOM 839 O O . LEU A 1 103 ? 36.784 22.913 54.565 1.00 40.17 103 LEU A O 1
ATOM 844 N N . ALA A 1 104 ? 34.937 21.691 54.113 1.00 36.00 104 ALA A N 1
ATOM 845 C CA . ALA A 1 104 ? 34.088 22.438 55.042 1.00 31.26 104 ALA A CA 1
ATOM 846 C C . ALA A 1 104 ? 33.309 21.556 56.023 1.00 32.81 104 ALA A C 1
ATOM 847 O O . ALA A 1 104 ? 32.871 20.459 55.676 1.00 33.08 104 ALA A O 1
ATOM 849 N N . ASP A 1 105 ? 33.139 22.057 57.245 1.00 33.46 105 ASP A N 1
ATOM 850 C CA . ASP A 1 105 ? 32.322 21.393 58.265 1.00 33.50 105 ASP A CA 1
ATOM 851 C C . ASP A 1 105 ? 30.864 21.291 57.804 1.00 30.31 105 ASP A C 1
ATOM 852 O O . ASP A 1 105 ? 30.177 20.299 58.068 1.00 25.35 105 ASP A O 1
ATOM 857 N N . PHE A 1 106 ? 30.406 22.332 57.111 1.00 23.91 106 PHE A N 1
ATOM 858 C CA . PHE A 1 106 ? 29.067 22.373 56.550 1.00 21.71 106 PHE A CA 1
ATOM 859 C C . PHE A 1 106 ? 29.009 23.513 55.537 1.00 22.00 106 PHE A C 1
ATOM 860 O O . PHE A 1 106 ? 29.888 24.361 55.503 1.00 25.62 106 PHE A O 1
ATOM 868 N N . VAL A 1 107 ? 27.967 23.536 54.717 1.00 20.91 107 VAL A N 1
ATOM 869 C CA . VAL A 1 107 ? 27.673 24.702 53.895 1.00 19.51 107 VAL A CA 1
ATOM 870 C C . VAL A 1 107 ? 26.168 24.955 53.946 1.00 17.18 107 VAL A C 1
ATOM 871 O O . VAL A 1 107 ? 25.393 24.019 54.148 1.00 20.55 107 VAL A O 1
ATOM 875 N N . PHE A 1 108 ? 25.751 26.209 53.788 1.00 18.67 108 PHE A N 1
ATOM 876 C CA . PHE A 1 108 ? 24.333 26.525 53.595 1.00 19.53 108 PHE A CA 1
ATOM 877 C C . PHE A 1 108 ? 23.930 26.181 52.145 1.00 16.35 108 PHE A C 1
ATOM 878 O O . PHE A 1 108 ? 22.762 25.959 51.843 1.00 19.60 108 PHE A O 1
ATOM 886 N N . GLY A 1 109 ? 24.901 26.158 51.247 1.00 15.78 109 GLY A N 1
ATOM 887 C CA . GLY A 1 109 ? 24.615 25.867 49.849 1.00 14.71 109 GLY A CA 1
ATOM 888 C C . GLY A 1 109 ? 25.883 25.690 49.041 1.00 17.89 109 GLY A C 1
ATOM 889 O O . GLY A 1 109 ? 26.978 25.851 49.569 1.00 16.73 109 GLY A O 1
ATOM 890 N N . LEU A 1 110 ? 25.744 25.379 47.753 1.00 15.65 110 LEU A N 1
ATOM 891 C CA . LEU A 1 110 ? 26.897 25.141 46.907 1.00 16.56 110 LEU A CA 1
ATOM 892 C C . LEU A 1 110 ? 26.463 25.216 45.454 1.00 20.61 110 LEU A C 1
ATOM 893 O O . LEU A 1 110 ? 25.302 24.961 45.141 1.00 17.31 110 L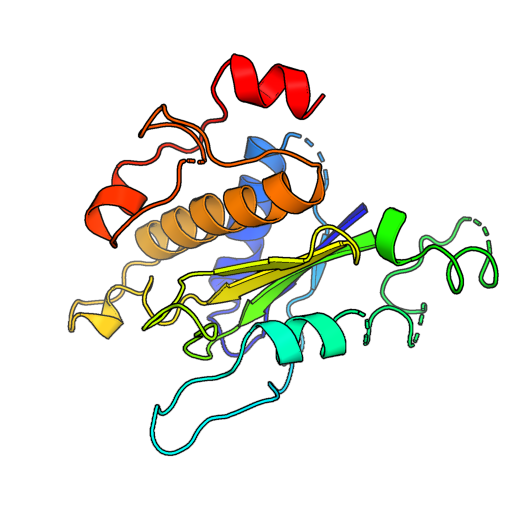EU A O 1
ATOM 898 N N . ALA A 1 111 ? 27.390 25.557 44.565 1.00 15.12 111 ALA A N 1
ATOM 899 C CA . ALA A 1 111 ? 27.058 25.677 43.145 1.00 12.96 111 ALA A CA 1
ATOM 900 C C . ALA A 1 111 ? 28.084 24.925 42.324 1.00 18.50 111 ALA A C 1
ATOM 901 O O . ALA A 1 111 ? 29.238 24.810 42.737 1.00 17.24 111 ALA A O 1
ATOM 903 N N . TYR A 1 112 ? 27.650 24.391 41.180 1.00 20.41 112 TYR A N 1
ATOM 904 C CA . TYR A 1 112 ? 28.536 23.734 40.226 1.00 15.95 112 TYR A CA 1
ATOM 905 C C . TYR A 1 112 ? 28.354 24.463 38.902 1.00 17.80 112 TYR A C 1
ATOM 906 O O . TYR A 1 112 ? 27.587 24.025 38.042 1.00 17.86 112 TYR A O 1
ATOM 915 N N . PRO A 1 113 ? 29.048 25.594 38.742 1.00 15.53 113 PRO A N 1
ATOM 916 C CA . PRO A 1 113 ? 28.788 26.509 37.628 1.00 18.91 113 PRO A CA 1
ATOM 917 C C . PRO A 1 113 ? 28.867 25.814 36.278 1.00 20.81 113 PRO A C 1
ATOM 918 O O . PRO A 1 113 ? 28.071 26.106 35.376 1.00 23.94 113 PRO A O 1
ATOM 922 N N . LYS A 1 114 ? 29.809 24.892 36.143 1.00 25.01 114 LYS A N 1
ATOM 923 C CA . LYS A 1 114 ? 30.020 24.226 34.861 1.00 29.58 114 LYS A CA 1
ATOM 924 C C . LYS A 1 114 ? 28.778 23.432 34.415 1.00 25.66 114 LYS A C 1
ATOM 925 O O . LYS A 1 114 ? 28.478 23.369 33.213 1.00 22.52 114 LYS A O 1
ATOM 931 N N . LEU A 1 115 ? 28.046 22.850 35.370 1.00 16.07 115 LEU A N 1
ATOM 932 C CA . LEU A 1 115 ? 26.840 22.086 35.031 1.00 17.61 115 LEU A CA 1
ATOM 933 C C . LEU A 1 115 ? 25.517 22.833 35.299 1.00 19.72 115 LEU A C 1
ATOM 934 O O . LEU A 1 115 ? 24.428 22.242 35.229 1.00 20.70 115 LEU A O 1
ATOM 939 N N . GLY A 1 116 ? 25.594 24.129 35.577 1.00 1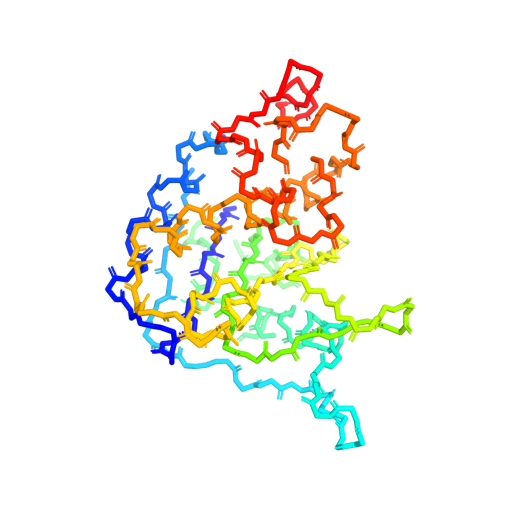0.26 116 GLY A N 1
ATOM 940 C CA . GLY A 1 116 ? 24.381 24.898 35.802 1.00 13.26 116 GLY A CA 1
ATOM 941 C C . GLY A 1 116 ? 23.457 24.287 36.850 1.00 16.39 116 GLY A C 1
ATOM 942 O O . GLY A 1 116 ? 22.237 24.289 36.681 1.00 17.27 116 GLY A O 1
ATOM 943 N N . VAL A 1 117 ? 24.024 23.752 37.931 1.00 14.23 117 VAL A N 1
ATOM 944 C CA . VAL A 1 117 ? 23.205 23.267 39.051 1.00 15.55 117 VAL A CA 1
ATOM 945 C C . VAL A 1 117 ? 23.705 23.829 40.370 1.00 16.39 117 VAL A C 1
ATOM 946 O O . VAL A 1 117 ? 24.912 23.960 40.574 1.00 17.68 117 VAL A O 1
ATOM 950 N N . ALA A 1 118 ? 22.776 24.143 41.268 1.00 13.02 118 ALA A N 1
ATOM 951 C CA . ALA A 1 118 ? 23.127 24.675 42.575 1.00 12.29 118 ALA A CA 1
ATOM 952 C C . ALA A 1 118 ? 22.190 24.100 43.627 1.00 16.41 118 ALA A C 1
ATOM 953 O O . ALA A 1 118 ? 21.165 23.488 43.299 1.00 13.52 118 ALA A O 1
ATOM 955 N N . ILE A 1 119 ? 22.538 24.294 44.894 1.00 13.56 119 ILE A N 1
ATOM 956 C CA . ILE A 1 119 ? 21.750 23.727 45.979 1.00 16.62 119 ILE A CA 1
ATOM 957 C C . ILE A 1 119 ? 21.767 24.644 47.194 1.00 15.29 119 ILE A C 1
ATOM 958 O O . ILE A 1 119 ? 22.784 25.286 47.471 1.00 18.48 119 ILE A O 1
ATOM 963 N N . VAL A 1 120 ? 20.639 24.727 47.898 1.00 11.99 120 VAL A N 1
ATOM 964 C CA . VAL A 1 120 ? 20.609 25.388 49.200 1.00 9.74 120 VAL A CA 1
ATOM 965 C C . VAL A 1 120 ? 19.877 24.502 50.200 1.00 19.09 120 VAL A C 1
ATOM 966 O O . VAL A 1 120 ? 18.902 23.823 49.849 1.00 16.89 120 VAL A O 1
ATOM 970 N N . SER A 1 121 ? 20.361 24.482 51.440 1.00 15.67 121 SER A N 1
ATOM 971 C CA . SER A 1 121 ? 19.724 23.679 52.468 1.00 15.17 121 SER A CA 1
ATOM 972 C C . SER A 1 121 ? 19.204 24.574 53.581 1.00 16.76 121 SER A C 1
ATOM 973 O O . SER A 1 121 ? 19.981 25.294 54.213 1.00 16.51 121 SER A O 1
ATOM 976 N N . PRO A 1 122 ? 17.889 24.547 53.817 1.00 15.84 122 PRO A N 1
ATOM 977 C CA . PRO A 1 122 ? 17.368 25.351 54.926 1.00 15.57 122 PRO A CA 1
ATOM 978 C C . PRO A 1 122 ? 17.669 24.732 56.291 1.00 20.20 122 PRO A C 1
ATOM 979 O O . PRO A 1 122 ? 17.264 25.313 57.301 1.00 20.28 122 PRO A O 1
ATOM 983 N N . HIS A 1 123 ? 18.380 23.601 56.336 1.00 17.39 123 HIS A N 1
ATOM 984 C CA . HIS A 1 123 ? 18.578 22.908 57.619 1.00 16.18 123 HIS A CA 1
ATOM 985 C C . HIS A 1 123 ? 19.174 23.803 58.697 1.00 16.60 123 HIS A C 1
ATOM 986 O O . HIS A 1 123 ? 18.760 23.744 59.846 1.00 18.67 123 HIS A O 1
ATOM 993 N N . ARG A 1 124 ? 20.155 24.624 58.331 1.00 15.30 124 ARG A N 1
ATOM 994 C CA . ARG A 1 124 ? 20.753 25.556 59.281 1.00 14.73 124 ARG A CA 1
ATOM 995 C C . ARG A 1 124 ? 20.270 26.998 59.126 1.00 20.24 124 ARG A C 1
ATOM 996 O O . ARG A 1 124 ? 20.789 27.908 59.789 1.00 21.18 124 ARG A O 1
ATOM 1004 N N . LEU A 1 125 ? 19.285 27.199 58.252 1.00 17.19 125 LEU A N 1
ATOM 1005 C CA . LEU A 1 125 ? 18.680 28.514 58.039 1.00 19.39 125 LEU A CA 1
ATOM 1006 C C . LEU A 1 125 ? 17.434 28.681 58.898 1.00 24.17 125 LEU A C 1
ATOM 1007 O O . LEU A 1 125 ? 17.105 29.791 59.323 1.00 30.12 125 LEU A O 1
ATOM 1012 N N . GLN A 1 126 ? 16.751 27.567 59.153 1.00 18.29 126 GLN A N 1
ATOM 1013 C CA . GLN A 1 126 ? 15.570 27.549 59.996 1.00 18.80 126 GLN A CA 1
ATOM 1014 C C . GLN A 1 126 ? 15.892 27.964 61.442 1.00 18.11 126 GLN A C 1
ATOM 1015 O O . GLN A 1 126 ? 16.879 27.507 62.032 1.00 15.68 126 GLN A O 1
ATOM 1021 N N . ASN A 1 127 ? 15.072 28.845 62.002 1.00 21.41 127 ASN A N 1
ATOM 1022 C CA . ASN A 1 127 ? 15.162 29.169 63.427 1.00 21.42 127 ASN A CA 1
ATOM 1023 C C . ASN A 1 127 ? 15.237 27.908 64.307 1.00 21.50 127 ASN A C 1
ATOM 1024 O O . ASN A 1 127 ? 15.984 27.858 65.281 1.00 26.90 127 ASN A O 1
ATOM 1029 N N . GLU A 1 128 ? 14.439 26.897 63.980 1.00 17.53 128 GLU A N 1
ATOM 1030 C CA . GLU A 1 128 ? 14.361 25.700 64.812 1.00 21.60 128 GLU A CA 1
ATOM 1031 C C . GLU A 1 128 ? 15.703 24.997 65.027 1.00 25.79 128 GLU A C 1
ATOM 1032 O O . GLU A 1 128 ? 15.906 24.364 66.058 1.00 27.95 128 GLU A O 1
ATOM 1038 N N . PHE A 1 129 ? 16.614 25.077 64.062 1.00 17.78 129 PHE A N 1
ATOM 1039 C CA . PHE A 1 129 ? 17.914 24.429 64.240 1.00 21.06 129 PHE A CA 1
ATOM 1040 C C . PHE A 1 129 ? 18.567 24.965 65.512 1.00 22.77 129 PHE A C 1
ATOM 1041 O O . PHE A 1 129 ? 19.332 24.256 66.166 1.00 20.91 129 PHE A O 1
ATOM 1049 N N . TYR A 1 130 ? 18.252 26.215 65.858 1.00 17.83 130 TYR A N 1
ATOM 1050 C CA . TYR A 1 130 ? 18.871 26.870 67.014 1.00 22.50 130 TYR A CA 1
ATOM 1051 C C . TYR A 1 130 ? 17.976 26.804 68.264 1.00 29.08 130 TYR A C 1
ATOM 1052 O O . TYR A 1 130 ? 18.220 27.493 69.263 1.00 26.01 130 TYR A O 1
ATOM 1061 N N . GLY A 1 131 ? 16.952 25.957 68.196 1.00 25.10 131 GLY A N 1
ATOM 1062 C CA . GLY A 1 131 ? 16.006 25.812 69.279 1.00 28.66 131 GLY A CA 1
ATOM 1063 C C . GLY A 1 131 ? 15.065 27.001 69.407 1.00 34.76 131 GLY A C 1
ATOM 1064 O O . GLY A 1 131 ? 14.450 27.184 70.451 1.00 32.57 131 GLY A O 1
ATOM 1065 N N . LYS A 1 132 ? 14.948 27.807 68.350 1.00 33.15 132 LYS A N 1
ATOM 1066 C CA . LYS A 1 132 ? 14.036 28.952 68.364 1.00 27.22 132 LYS A CA 1
ATOM 1067 C C . LYS A 1 132 ? 12.741 28.650 67.620 1.00 26.39 132 LYS A C 1
ATOM 1068 O O . LYS A 1 132 ? 12.719 27.821 66.716 1.00 23.76 132 LYS A O 1
ATOM 1074 N N . TYR A 1 133 ? 11.666 29.342 68.001 1.00 23.18 133 TYR A N 1
ATOM 1075 C CA . TYR A 1 133 ? 10.356 29.141 67.392 1.00 23.25 133 TYR A CA 1
ATOM 1076 C C . TYR A 1 133 ? 10.397 29.462 65.904 1.00 22.16 133 TYR A C 1
ATOM 1077 O O . TYR A 1 133 ? 11.129 30.354 65.478 1.00 20.56 133 TYR A O 1
ATOM 1086 N N . ALA A 1 134 ? 9.604 28.742 65.120 1.00 21.34 134 ALA A N 1
ATOM 1087 C CA . ALA A 1 134 ? 9.481 29.003 63.689 1.00 19.90 134 ALA A CA 1
ATOM 1088 C C . ALA A 1 134 ? 9.303 30.496 63.361 1.00 26.09 134 ALA A C 1
ATOM 1089 O O . ALA A 1 134 ? 8.708 31.254 64.123 1.00 20.61 134 ALA A O 1
ATOM 1091 N N . ASP A 1 135 ? 9.822 30.908 62.205 1.00 21.11 135 ASP A N 1
ATOM 1092 C CA . ASP A 1 135 ? 9.657 32.267 61.723 1.00 17.59 135 ASP A CA 1
ATOM 1093 C C . ASP A 1 135 ? 9.746 32.138 60.202 1.00 23.47 135 ASP A C 1
ATOM 1094 O O . ASP A 1 135 ? 10.844 32.076 59.621 1.00 17.01 135 ASP A O 1
ATOM 1099 N N . ASP A 1 136 ? 8.585 32.049 59.566 1.00 19.34 136 ASP A N 1
ATOM 1100 C CA . ASP A 1 136 ? 8.522 31.840 58.127 1.00 18.50 136 ASP A CA 1
ATOM 1101 C C . ASP A 1 136 ? 9.181 32.968 57.340 1.00 23.19 136 ASP A C 1
ATOM 1102 O O . ASP A 1 136 ? 9.888 32.714 56.365 1.00 22.04 136 ASP A O 1
ATOM 1107 N N . SER A 1 137 ? 8.951 34.216 57.745 1.00 20.22 137 SER A N 1
ATOM 1108 C CA . SER A 1 137 ? 9.553 35.339 57.024 1.00 24.80 137 SER A CA 1
ATOM 1109 C C . SER A 1 137 ? 11.076 35.307 57.086 1.00 21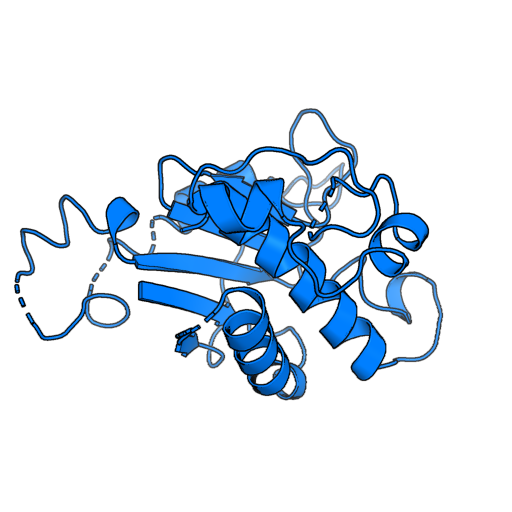.66 137 SER A C 1
ATOM 1110 O O . SER A 1 137 ? 11.745 35.548 56.085 1.00 16.69 137 SER A O 1
ATOM 1113 N N . ALA A 1 138 ? 11.628 35.013 58.259 1.00 21.44 138 ALA A N 1
ATOM 1114 C CA . ALA A 1 138 ? 13.077 34.877 58.382 1.00 22.71 138 ALA A CA 1
ATOM 1115 C C . ALA A 1 138 ? 13.586 33.781 57.456 1.00 20.55 138 ALA A C 1
ATOM 1116 O O . ALA A 1 138 ? 14.595 33.961 56.790 1.00 18.68 138 ALA A O 1
ATOM 1118 N N . LEU A 1 139 ? 12.891 32.647 57.415 1.00 14.36 139 LEU A N 1
ATOM 1119 C CA . LEU A 1 139 ? 13.382 31.531 56.615 1.00 19.16 139 LEU A CA 1
ATOM 1120 C C . LEU A 1 139 ? 13.345 31.848 55.118 1.00 20.86 139 LEU A C 1
ATOM 1121 O O . LEU A 1 139 ? 14.263 31.470 54.387 1.00 20.97 139 LEU A O 1
ATOM 1126 N N . ILE A 1 140 ? 12.280 32.517 54.668 1.00 17.61 140 ILE A N 1
ATOM 1127 C CA . ILE A 1 140 ? 12.186 33.002 53.285 1.00 16.18 140 ILE A CA 1
ATOM 1128 C C . ILE A 1 140 ? 13.350 33.956 52.987 1.00 17.66 140 ILE A C 1
ATOM 1129 O O . ILE A 1 140 ? 14.052 33.816 51.977 1.00 21.13 140 ILE A O 1
ATOM 1134 N N . ASP A 1 141 ? 13.570 34.921 53.877 1.00 14.16 141 ASP A N 1
ATOM 1135 C CA . ASP A 1 141 ? 14.681 35.859 53.712 1.00 14.02 141 ASP A CA 1
ATOM 1136 C C . ASP A 1 141 ? 15.975 35.111 53.465 1.00 19.97 141 ASP A C 1
ATOM 1137 O O . ASP A 1 141 ? 16.733 35.449 52.557 1.00 20.48 141 ASP A O 1
ATOM 1142 N N . ARG A 1 142 ? 16.251 34.131 54.318 1.00 14.00 142 ARG A N 1
ATOM 1143 C CA . ARG A 1 142 ? 17.531 33.432 54.272 1.00 18.32 142 ARG A CA 1
ATOM 1144 C C . ARG A 1 142 ? 17.695 32.585 53.018 1.00 15.51 142 ARG A C 1
ATOM 1145 O O . ARG A 1 142 ? 18.738 32.655 52.355 1.00 18.10 142 ARG A O 1
ATOM 1153 N N . ILE A 1 143 ? 16.663 31.820 52.666 1.00 12.13 143 ILE A N 1
ATOM 1154 C CA . ILE A 1 143 ? 16.727 30.991 51.455 1.00 17.54 143 ILE A CA 1
ATOM 1155 C C . ILE A 1 143 ? 16.884 31.824 50.192 1.00 14.37 143 ILE A C 1
ATOM 1156 O O . ILE A 1 143 ? 17.578 31.429 49.265 1.00 16.20 143 ILE A O 1
ATOM 1161 N N . VAL A 1 144 ? 16.212 32.969 50.144 1.00 18.21 144 VAL A N 1
ATOM 1162 C CA . VAL A 1 144 ? 16.297 33.836 48.984 1.00 14.90 144 VAL A CA 1
ATOM 1163 C C . VAL A 1 144 ? 17.718 34.355 48.825 1.00 19.00 144 VAL A C 1
ATOM 1164 O O . VAL A 1 144 ? 18.271 34.360 47.726 1.00 15.20 144 VAL A O 1
ATOM 1168 N N . LYS A 1 145 ? 18.292 34.808 49.937 1.00 16.32 145 LYS A N 1
ATOM 1169 C CA . LYS A 1 145 ? 19.614 35.406 49.940 1.00 14.45 145 LYS A CA 1
ATOM 1170 C C . LYS A 1 145 ? 20.714 34.409 49.573 1.00 17.63 145 LYS A C 1
ATOM 1171 O O . LYS A 1 145 ? 21.635 34.731 48.820 1.00 19.05 145 LYS A O 1
ATOM 1177 N N . GLU A 1 146 ? 20.618 33.194 50.101 1.00 21.41 146 GLU A N 1
ATOM 1178 C CA . GLU A 1 146 ? 21.647 32.186 49.847 1.00 21.99 146 GLU A CA 1
ATOM 1179 C C . GLU A 1 146 ? 21.363 31.493 48.522 1.00 21.74 146 GLU A C 1
ATOM 1180 O O . GLU A 1 146 ? 22.282 31.071 47.822 1.00 20.21 146 GLU A O 1
ATOM 1186 N N . GLY A 1 147 ? 20.086 31.403 48.164 1.00 24.21 147 GLY A N 1
ATOM 1187 C CA . GLY A 1 147 ? 19.702 30.895 46.856 1.00 22.64 147 GLY A CA 1
ATOM 1188 C C . GLY A 1 147 ? 20.134 31.802 45.708 1.00 23.33 147 GLY A C 1
ATOM 1189 O O . GLY A 1 147 ? 20.629 31.322 44.692 1.00 19.13 147 GLY A O 1
ATOM 1190 N N . ALA A 1 148 ? 19.944 33.114 45.851 1.00 23.60 148 ALA A N 1
ATOM 1191 C CA . ALA A 1 148 ? 20.363 34.037 44.797 1.00 17.89 148 ALA A CA 1
ATOM 1192 C C . ALA A 1 148 ? 21.889 34.059 44.703 1.00 15.78 148 ALA A C 1
ATOM 1193 O O . ALA A 1 148 ? 22.450 34.264 43.631 1.00 18.44 148 ALA A O 1
ATOM 1195 N N . HIS A 1 149 ? 22.551 33.837 45.833 1.00 15.93 149 HIS A N 1
ATOM 1196 C CA . HIS A 1 149 ? 24.008 33.736 45.880 1.00 20.92 149 HIS A CA 1
ATOM 1197 C C . HIS A 1 149 ? 24.498 32.577 45.006 1.00 21.59 149 HIS A C 1
ATOM 1198 O O . HIS A 1 149 ? 25.269 32.777 44.078 1.00 20.69 149 HIS A O 1
ATOM 1205 N N . GLU A 1 150 ? 24.033 31.369 45.310 1.00 16.17 150 GLU A N 1
ATOM 1206 C CA . GLU A 1 150 ? 24.382 30.184 44.550 1.00 17.28 150 GLU A CA 1
ATOM 1207 C C . GLU A 1 150 ? 24.070 30.338 43.070 1.00 19.04 150 GLU A C 1
ATOM 1208 O O . GLU A 1 150 ? 24.883 29.960 42.239 1.00 17.60 150 GLU A O 1
ATOM 1214 N N . ILE A 1 151 ? 22.899 30.888 42.750 1.00 13.03 151 ILE A N 1
ATOM 1215 C CA . ILE A 1 151 ? 22.489 31.088 41.362 1.00 16.79 151 ILE A CA 1
ATOM 1216 C C . ILE A 1 151 ? 23.351 32.129 40.647 1.00 23.68 151 ILE A C 1
ATOM 1217 O O . ILE A 1 151 ? 23.573 32.042 39.436 1.00 21.65 151 ILE A O 1
ATOM 1222 N N . GLY A 1 152 ? 23.818 33.125 41.395 1.00 21.03 152 GLY A N 1
ATOM 1223 C CA . GLY A 1 152 ? 24.743 34.092 40.850 1.00 16.26 152 GLY A CA 1
ATOM 1224 C C . GLY A 1 152 ? 25.995 33.387 40.359 1.00 21.11 152 GLY A C 1
ATOM 1225 O O . GLY A 1 152 ? 26.459 33.666 39.260 1.00 24.35 152 GLY A O 1
ATOM 1226 N N . HIS A 1 153 ? 26.540 32.475 41.169 1.00 20.80 153 HIS A N 1
ATOM 1227 C CA . HIS A 1 153 ? 27.677 31.645 40.742 1.00 23.93 153 HIS A CA 1
ATOM 1228 C C . HIS A 1 153 ? 27.430 30.939 39.400 1.00 23.52 153 HIS A C 1
ATOM 1229 O O . HIS A 1 153 ? 28.311 30.842 38.560 1.00 23.61 153 HIS A O 1
ATOM 1236 N N . LEU A 1 154 ? 26.230 30.405 39.221 1.00 21.20 154 LEU A N 1
ATOM 1237 C CA . LEU A 1 154 ? 25.900 29.734 37.969 1.00 18.13 154 LEU A CA 1
ATOM 1238 C C . LEU A 1 154 ? 26.047 30.687 36.766 1.00 23.99 154 LEU A C 1
ATOM 1239 O O . LEU A 1 154 ? 26.226 30.253 35.621 1.00 22.57 154 LEU A O 1
ATOM 1244 N N . PHE A 1 155 ? 25.989 31.990 37.025 1.00 20.36 155 PHE A N 1
ATOM 1245 C CA . PHE A 1 155 ? 26.137 32.969 35.960 1.00 23.09 155 PHE A CA 1
ATOM 1246 C C . PHE A 1 155 ? 27.542 33.561 35.881 1.00 24.38 155 PHE A C 1
ATOM 1247 O O . PHE A 1 155 ? 27.771 34.512 35.148 1.00 28.17 155 PHE A O 1
ATOM 1255 N N . GLY A 1 156 ? 28.473 32.996 36.645 1.00 23.41 156 GLY A N 1
ATOM 1256 C CA . GLY A 1 156 ? 29.869 33.387 36.573 1.00 27.02 156 GLY A CA 1
ATOM 1257 C C . GLY A 1 156 ? 30.372 34.351 37.638 1.00 32.19 156 GLY A C 1
ATOM 1258 O O . GLY A 1 156 ? 31.559 34.653 37.679 1.00 29.74 156 GLY A O 1
ATOM 1259 N N . LEU A 1 157 ? 29.488 34.845 38.500 1.00 31.37 157 LEU A N 1
ATOM 1260 C CA . LEU A 1 157 ? 29.932 35.747 39.555 1.00 26.41 157 LEU A CA 1
ATOM 1261 C C . LEU A 1 157 ? 30.705 35.008 40.639 1.00 25.27 157 LEU A C 1
ATOM 1262 O O . LEU A 1 157 ? 30.361 33.878 41.008 1.00 25.84 157 LEU A O 1
ATOM 1267 N N . GLY A 1 158 ? 31.749 35.648 41.158 1.00 21.13 158 GLY A N 1
ATOM 1268 C CA . GLY A 1 158 ? 32.481 35.088 42.282 1.00 22.49 158 GLY A CA 1
ATOM 1269 C C . GLY A 1 158 ? 32.015 35.734 43.570 1.00 24.15 158 GLY A C 1
ATOM 1270 O O . GLY A 1 158 ? 31.000 36.415 43.587 1.00 28.80 158 GLY A O 1
ATOM 1271 N N . HIS A 1 159 ? 32.755 35.532 44.654 1.00 28.10 159 HIS A N 1
ATOM 1272 C CA . HIS A 1 159 ? 32.399 36.155 45.924 1.00 31.41 159 HIS A CA 1
ATOM 1273 C C . HIS A 1 159 ? 32.708 37.636 45.969 1.00 33.66 159 HIS A C 1
ATOM 1274 O O . HIS A 1 159 ? 33.755 38.085 45.522 1.00 35.89 159 HIS A O 1
ATOM 1281 N N . CYS A 1 160 ? 31.785 38.388 46.540 1.00 32.87 160 CYS A N 1
ATOM 1282 C CA . CYS A 1 160 ? 31.896 39.828 46.596 1.00 30.77 160 CYS A CA 1
ATOM 1283 C C . CYS A 1 160 ? 32.361 40.259 47.987 1.00 31.38 160 CYS A C 1
ATOM 1284 O O . CYS A 1 160 ? 32.071 39.579 48.992 1.00 33.17 160 CYS A O 1
ATOM 1287 N N . ASP A 1 161 ? 33.080 41.381 48.038 1.00 25.57 161 ASP A N 1
ATOM 1288 C CA . ASP A 1 161 ? 33.623 41.934 49.284 1.00 30.60 161 ASP A CA 1
ATOM 1289 C C . ASP A 1 161 ? 32.619 42.733 50.115 1.00 31.57 161 ASP A C 1
ATOM 1290 O O . ASP A 1 161 ? 32.810 42.924 51.318 1.00 35.24 161 ASP A O 1
ATOM 1295 N N . ASN A 1 162 ? 31.576 43.221 49.453 1.00 27.57 162 ASN A N 1
ATOM 1296 C CA . ASN A 1 162 ? 30.524 44.009 50.085 1.00 22.35 162 ASN A CA 1
ATOM 1297 C C . ASN A 1 162 ? 29.567 43.102 50.869 1.00 23.11 162 ASN A C 1
ATOM 1298 O O . ASN A 1 162 ? 28.812 42.335 50.277 1.00 26.86 162 ASN A O 1
ATOM 1303 N N . PRO A 1 163 ? 29.606 43.188 52.212 1.00 30.16 163 PRO A N 1
ATOM 1304 C CA . PRO A 1 163 ? 28.886 42.313 53.158 1.00 31.69 163 PRO A CA 1
ATOM 1305 C C . PRO A 1 163 ? 27.356 42.442 53.080 1.00 31.70 163 PRO A C 1
ATOM 1306 O O . PRO A 1 163 ? 26.631 41.576 53.603 1.00 27.05 163 PRO A O 1
ATOM 1310 N N . GLY A 1 164 ? 26.880 43.524 52.462 1.00 22.28 164 GLY A N 1
ATOM 1311 C CA . GLY A 1 164 ? 25.467 43.678 52.179 1.00 22.77 164 GLY A CA 1
ATOM 1312 C C . GLY A 1 164 ? 25.047 43.097 50.837 1.00 26.03 164 GLY A C 1
ATOM 1313 O O . GLY A 1 164 ? 23.856 43.011 50.549 1.00 29.63 164 GLY A O 1
ATOM 1314 N N . CYS A 1 165 ? 26.013 42.697 50.009 1.00 23.36 165 CYS A N 1
ATOM 1315 C CA . CYS A 1 165 ? 25.684 42.156 48.689 1.00 16.93 165 CYS A CA 1
ATOM 1316 C C . CYS A 1 165 ? 25.367 40.666 48.733 1.00 18.23 165 CYS A C 1
ATOM 1317 O O . CYS A 1 165 ? 25.936 39.923 49.537 1.00 20.61 165 CYS A O 1
ATOM 1320 N N . ILE A 1 166 ? 24.466 40.234 47.857 1.00 20.12 166 ILE A N 1
ATOM 1321 C CA . ILE A 1 166 ? 24.040 38.837 47.802 1.00 23.11 166 ILE A CA 1
ATOM 1322 C C . ILE A 1 166 ? 25.225 37.891 47.584 1.00 26.45 166 ILE A C 1
ATOM 1323 O O . ILE A 1 166 ? 25.203 36.739 48.052 1.00 25.67 166 ILE A O 1
ATOM 1336 N N . TYR A 1 168 ? 28.282 38.119 48.715 1.00 18.57 168 TYR A N 1
ATOM 1337 C CA . TYR A 1 168 ? 29.178 37.987 49.850 1.00 22.78 168 TYR A CA 1
ATOM 1338 C C . TYR A 1 168 ? 29.058 36.573 50.407 1.00 25.54 168 TYR A C 1
ATOM 1339 O O . TYR A 1 168 ? 27.967 36.002 50.429 1.00 22.51 168 TYR A O 1
ATOM 1348 N N . CYS A 1 169 ? 30.170 35.995 50.846 1.00 26.90 169 CYS A N 1
ATOM 1349 C CA . CYS A 1 169 ? 30.137 34.644 51.403 1.00 27.21 169 CYS A CA 1
ATOM 1350 C C . CYS A 1 169 ? 30.065 34.710 52.922 1.00 32.71 169 CYS A C 1
ATOM 1351 O O . CYS A 1 169 ? 31.020 35.140 53.566 1.00 36.69 169 CYS A O 1
ATOM 1354 N N . PRO A 1 170 ? 28.924 34.289 53.496 1.00 33.05 170 PRO A N 1
ATOM 1355 C CA . PRO A 1 170 ? 28.657 34.361 54.943 1.00 33.45 170 PRO A CA 1
ATOM 1356 C C . PRO A 1 170 ? 29.423 33.294 55.718 1.00 37.49 170 PRO A C 1
ATOM 1357 O O . PRO A 1 170 ? 29.345 32.120 55.359 1.00 37.31 170 PRO A O 1
ATOM 1361 N N . ARG A 1 171 ? 30.132 33.684 56.772 1.00 43.81 171 ARG A N 1
ATOM 1362 C CA . ARG A 1 171 ? 30.815 32.705 57.618 1.00 49.46 171 ARG A CA 1
ATOM 1363 C C . ARG A 1 171 ? 29.832 31.985 58.533 1.00 48.58 171 ARG A C 1
ATOM 1364 O O . ARG A 1 171 ? 30.042 30.828 58.907 1.00 49.64 171 ARG A O 1
ATOM 1372 N N . ASN A 1 172 ? 28.750 32.675 58.879 1.00 45.58 172 ASN A N 1
ATOM 1373 C CA . ASN A 1 172 ? 27.755 32.135 59.793 1.00 42.15 172 ASN A CA 1
ATOM 1374 C C . ASN A 1 172 ? 26.385 32.773 59.570 1.00 37.40 172 ASN A C 1
ATOM 1375 O O . ASN A 1 172 ? 26.225 33.620 58.693 1.00 39.31 172 ASN A O 1
ATOM 1380 N N . LEU A 1 173 ? 25.403 32.375 60.369 1.00 31.76 173 LEU A N 1
ATOM 1381 C CA . LEU A 1 173 ? 24.035 32.840 60.173 1.00 32.43 173 LEU A CA 1
ATOM 1382 C C . LEU A 1 173 ? 23.825 34.337 60.417 1.00 35.88 173 LEU A C 1
ATOM 1383 O O . LEU A 1 173 ? 22.998 34.965 59.747 1.00 39.41 173 LEU A O 1
ATOM 1388 N N . ASP A 1 174 ? 24.561 34.904 61.371 1.00 31.33 174 ASP A N 1
ATOM 1389 C CA . ASP A 1 174 ? 24.478 36.331 61.650 1.00 31.13 174 ASP A CA 1
ATOM 1390 C C . ASP A 1 174 ? 24.925 37.163 60.449 1.00 28.33 174 ASP A C 1
ATOM 1391 O O . ASP A 1 174 ? 24.254 38.131 60.073 1.00 28.61 174 ASP A O 1
ATOM 1396 N N . GLU A 1 175 ? 26.057 36.788 59.857 1.00 23.17 175 GLU A N 1
ATOM 1397 C CA . GLU A 1 175 ? 26.532 37.412 58.619 1.00 29.43 175 GLU A CA 1
ATOM 1398 C C . GLU A 1 175 ? 25.544 37.258 57.466 1.00 24.65 175 GLU A C 1
ATOM 1399 O O . GLU A 1 175 ? 25.361 38.176 56.673 1.00 25.79 175 GLU A O 1
ATOM 1405 N N . LEU A 1 176 ? 24.903 36.098 57.369 1.00 23.59 176 LEU A N 1
ATOM 1406 C CA . LEU A 1 176 ? 23.930 35.874 56.298 1.00 26.31 176 LEU A CA 1
ATOM 1407 C C . LEU A 1 176 ? 22.732 36.816 56.476 1.00 23.60 176 LEU A C 1
ATOM 1408 O O . LEU A 1 176 ? 22.220 37.399 55.519 1.00 24.74 176 LEU A O 1
ATOM 1413 N N . ASP A 1 177 ? 22.304 36.991 57.718 1.00 20.08 177 ASP A N 1
ATOM 1414 C CA . ASP A 1 177 ? 21.153 37.846 57.992 1.00 21.48 177 ASP A CA 1
ATOM 1415 C C . ASP A 1 177 ? 21.477 39.316 57.710 1.00 22.50 177 ASP A C 1
ATOM 1416 O O . ASP A 1 177 ? 20.578 40.105 57.414 1.00 27.54 177 ASP A O 1
ATOM 1421 N N . ARG A 1 178 ? 22.755 39.679 57.805 1.00 19.68 178 ARG A N 1
ATOM 1422 C CA . ARG A 1 178 ? 23.183 41.049 57.516 1.00 25.51 178 ARG A CA 1
ATOM 1423 C C . ARG A 1 178 ? 23.204 41.333 56.014 1.00 27.79 178 ARG A C 1
ATOM 1424 O O . ARG A 1 178 ? 23.140 42.494 55.596 1.00 29.51 178 ARG A O 1
ATOM 1432 N N . LYS A 1 179 ? 23.309 40.287 55.200 1.00 16.80 179 LYS A N 1
ATOM 1433 C CA . LYS A 1 179 ? 23.240 40.494 53.751 1.00 21.84 179 LYS A CA 1
ATOM 1434 C C . LYS A 1 179 ? 21.875 41.083 53.429 1.00 24.15 179 LYS A C 1
ATOM 1435 O O . LYS A 1 179 ? 20.911 40.840 54.150 1.00 28.14 179 LYS A O 1
ATOM 1441 N N . ARG A 1 180 ? 21.802 41.884 52.375 1.00 19.35 180 ARG A N 1
ATOM 1442 C CA . ARG A 1 180 ? 20.531 42.467 51.948 1.00 21.46 180 ARG A CA 1
ATOM 1443 C C . ARG A 1 180 ? 20.075 41.796 50.659 1.00 20.61 180 ARG A C 1
ATOM 1444 O O . ARG A 1 180 ? 20.858 41.103 50.006 1.00 21.93 180 ARG A O 1
ATOM 1452 N N . LYS A 1 181 ? 18.801 41.971 50.318 1.00 17.75 181 LYS A N 1
ATOM 1453 C CA . LYS A 1 181 ? 18.287 41.438 49.068 1.00 18.41 181 LYS A CA 1
ATOM 1454 C C . LYS A 1 181 ? 18.716 42.414 47.985 1.00 20.70 181 LYS A C 1
ATOM 1455 O O . LYS A 1 181 ? 17.945 43.280 47.564 1.00 19.99 181 LYS A O 1
ATOM 1461 N N . TYR A 1 182 ? 19.952 42.244 47.528 1.00 18.06 182 TYR A N 1
ATOM 1462 C CA . TYR A 1 182 ? 20.697 43.325 46.894 1.00 22.90 182 TYR A CA 1
ATOM 1463 C C . TYR A 1 182 ? 21.917 42.777 46.159 1.00 21.64 182 TYR A C 1
ATOM 1464 O O . TYR A 1 182 ? 22.737 42.075 46.744 1.00 18.30 182 TYR A O 1
ATOM 1473 N N . PHE A 1 183 ? 22.028 43.082 44.874 1.00 21.88 183 PHE A N 1
ATOM 1474 C CA . PHE A 1 183 ? 23.285 42.898 44.166 1.00 21.83 183 PHE A CA 1
ATOM 1475 C C . PHE A 1 183 ? 23.931 44.266 44.035 1.00 22.22 183 PHE A C 1
ATOM 1476 O O . PHE A 1 183 ? 23.319 45.178 43.474 1.00 23.22 183 PHE A O 1
ATOM 1484 N N . CYS A 1 184 ? 25.154 44.423 44.543 1.00 19.54 184 CYS A N 1
ATOM 1485 C CA . CYS A 1 184 ? 25.842 45.713 44.443 1.00 23.14 184 CYS A CA 1
ATOM 1486 C C . CYS A 1 184 ? 26.089 46.095 42.982 1.00 26.07 184 CYS A C 1
ATOM 1487 O O . CYS A 1 184 ? 25.763 45.333 42.065 1.00 28.17 184 CYS A O 1
ATOM 1490 N N . GLY A 1 185 ? 26.665 47.272 42.769 1.00 29.19 185 GLY A N 1
ATOM 1491 C CA . GLY A 1 185 ? 26.858 47.790 41.425 1.00 31.90 185 GLY A CA 1
ATOM 1492 C C . GLY A 1 185 ? 27.764 46.904 40.591 1.00 30.57 185 GLY A C 1
ATOM 1493 O O . GLY A 1 185 ? 27.437 46.540 39.453 1.00 32.50 185 GLY A O 1
ATOM 1494 N N . LYS A 1 186 ? 28.915 46.565 41.161 1.00 25.65 186 LYS A N 1
ATOM 1495 C CA . LYS A 1 186 ? 29.858 45.672 40.505 1.00 29.24 186 LYS A CA 1
ATOM 1496 C C . LYS A 1 186 ? 29.173 44.361 40.083 1.00 30.22 186 LYS A C 1
ATOM 1497 O O . LYS A 1 186 ? 29.339 43.893 38.955 1.00 31.72 186 LYS A O 1
ATOM 1503 N N . CYS A 1 187 ? 28.395 43.767 40.983 1.00 23.90 187 CYS A N 1
ATOM 1504 C CA . CYS A 1 187 ? 27.784 42.476 40.676 1.00 14.49 187 CYS A CA 1
ATOM 1505 C C . CYS A 1 187 ? 26.660 42.575 39.650 1.00 23.59 187 CYS A C 1
ATOM 1506 O O . CYS A 1 187 ? 26.578 41.723 38.768 1.00 27.34 187 CYS A O 1
ATOM 1509 N N . ARG A 1 188 ? 25.805 43.600 39.732 1.00 23.64 188 ARG A N 1
ATOM 1510 C CA . ARG A 1 188 ? 24.743 43.741 38.720 1.00 26.53 188 ARG A CA 1
ATOM 1511 C C . ARG A 1 188 ? 25.276 43.850 37.272 1.00 32.18 188 ARG A C 1
ATOM 1512 O O . ARG A 1 188 ? 24.711 43.245 36.361 1.00 29.35 188 ARG A O 1
ATOM 1520 N N . VAL A 1 189 ? 26.352 44.614 37.068 1.00 30.54 189 VAL A N 1
ATOM 1521 C CA . VAL A 1 189 ? 26.973 44.730 35.750 1.00 33.11 189 VAL A CA 1
ATOM 1522 C C . VAL A 1 189 ? 27.419 43.362 35.212 1.00 40.54 189 VAL A C 1
ATOM 1523 O O . VAL A 1 189 ? 27.141 43.012 34.058 1.00 41.16 189 VAL A O 1
ATOM 1527 N N . GLN A 1 190 ? 28.117 42.590 36.044 1.00 40.46 190 GLN A N 1
ATOM 1528 C CA . GLN A 1 190 ? 28.569 41.256 35.640 1.00 44.00 190 GLN A CA 1
ATOM 1529 C C . GLN A 1 190 ? 27.397 40.335 35.336 1.00 46.98 190 GLN A C 1
ATOM 1530 O O . GLN A 1 190 ? 27.424 39.584 34.358 1.00 49.21 190 GLN A O 1
ATOM 1536 N N . LEU A 1 191 ? 26.371 40.393 36.178 1.00 44.61 191 LEU A N 1
ATOM 1537 C CA . LEU A 1 191 ? 25.205 39.537 36.020 1.00 47.19 191 LEU A CA 1
ATOM 1538 C C . LEU A 1 191 ? 24.429 39.892 34.740 1.00 53.84 191 LEU A C 1
ATOM 1539 O O . LEU A 1 191 ? 23.701 39.057 34.197 1.00 58.88 191 LEU A O 1
ATOM 1544 N N . ASN A 1 192 ? 24.597 41.120 34.251 1.00 51.01 192 ASN A N 1
ATOM 1545 C CA . ASN A 1 192 ? 23.962 41.535 32.998 1.00 52.40 192 ASN A CA 1
ATOM 1546 C C . ASN A 1 192 ? 24.822 41.267 31.760 1.00 55.58 192 ASN A C 1
ATOM 1547 O O . ASN A 1 192 ? 26.050 41.378 31.801 1.00 58.06 192 ASN A O 1
#

B-factor: mean 27.47, std 11.68, range [3.1, 115.84]

Radius of gyration: 15.75 Å; Cα contacts (8 Å, |Δi|>4): 344; chains: 1; bounding box: 33×39×49 Å

Organism: Methanocorpusculum labreanum (strain ATCC 43576 / DSM 4855 / Z) (NCBI:txid410358)

Foldseek 3Di:
DEEEEEAQVPPCVLQPLLLVLLCVLLVHYHYDRDHHQDADQADVVLRFHEVVRRQVVVLVQLCDPPFPDPPDNVCCNVCVQVPYAYEYEHQTFYDHPVDSGAQWAEDLVRRYIYGHCNQQAPVV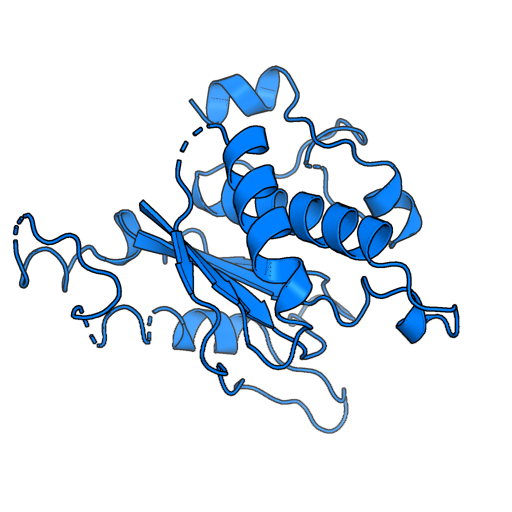VVDDGDSVSSSLLCSLQRSLRNLVNLPDDADPPLQASHGDPHNVSSSSHHSDHDPVSVVSSD

Solvent-accessible surface area: 9630 Å² total